Protein AF-V2X662-F1 (afdb_monomer)

Nearest PDB structures (foldseek):
  7tog-assembly1_A  TM=7.750E-01  e=2.071E-10  Prolixibacter bellariivorans
  7toj-assembly1_A  TM=7.776E-01  e=1.041E-09  Chryseobacterium sp. YR480
  6njo-assembly1_C  TM=4.797E-01  e=5.029E+00  Escherichia coli O127:H6 str. E2348/69
  2obl-assembly1_A  TM=4.634E-01  e=9.360E+00  Escherichia coli O127:H6 str. E2348/69
  7bvt-assembly1_A  TM=3.759E-01  e=4.442E+00  Arthrobacter globiformis

Organism: Moniliophthora roreri (strain MCA 2997) (NCBI:txid1381753)

pLDDT: mean 72.95, std 16.78, range [19.44, 92.62]

Secondary structure (DSSP, 8-state):
-------------S-----PPP--TT-EEEEEEEPPP----GGGSPPTTSEETTEESTT---------SS--SS-EEEEE--TT-SS--EE---EEEEEGGG-TT-S-EEEEEEEE--BTTBS-EEGGG-TT-------SSEEEEEEEES-EEEEEEESS-HHHHHHHHHTSS-HHHHTEEEEE---TT--SSS-SSS--TTTTHIIIIITSTTEEEEEEE--HHHHHHS-SSHHHHH----

Sequence (242 aa):
MKQVAIRTCFLGLSAPTFGQIPEASTGKWVPTWIAMPQEVEWWNLPAAPYIALFTLFADSTIRQTVHTSLGTSSHIRIQISNVFGPTDLPITAVTVGLPANGAAGVSALEPGNVHQVTFSGRDQVNASELVQATKIEHWYFLSAVEAWTVWEALQIKTRAGQNLVLSHMQNSSNPTLQSVAVINQAAVGNRVLADIQGPSALSRIERDVLSYPSVRYVIVFEGINDIGVAGTDPESQSFLYE

InterPro domains:
  IPR053140 GDSL lipase Rv0518-like [PTHR43784] (15-126)

Foldseek 3Di:
DDFWFFDFDDPDPDDDDPDDDPDPDQWDKAFQEFDAAADCDPVNADDPPQDDDLHGQVVHDDDFDDDGLDAEPGDKDWGFADQVPPDKDWFQADKDFQAVVNDGPDPHGDPPRIDTDDGNNHRIDIQVRRPRHTHDRHDPRTGTMIYTGNAAEEEEADQDDLVPQSVVLCPDPDVNSSRYRYYYHYDPLEAQCCDDSHYHCVVCCCPRAVVGPRHPHYHDDHHPNLVVPFDPDVVSVVPDDD

Solvent-accessible surface area (backbone atoms only — not comparable to full-atom values): 14730 Å² total; per-residue (Å²): 130,95,73,42,65,56,61,70,38,65,76,71,90,75,89,89,76,102,64,82,81,78,89,78,88,70,62,43,69,30,55,11,28,41,61,55,65,57,83,78,51,81,88,70,55,67,63,78,86,40,42,52,95,97,43,70,48,76,100,54,88,87,85,82,73,80,81,58,53,43,83,54,95,72,38,70,45,69,34,76,34,62,62,82,50,96,58,84,58,76,40,76,66,49,75,48,58,48,37,41,94,75,41,80,81,57,91,53,58,37,87,90,45,67,43,77,47,33,53,74,76,27,56,46,49,45,63,91,72,44,89,53,55,31,65,47,88,30,57,52,50,72,35,34,35,28,22,41,35,75,63,44,21,34,37,34,29,38,84,66,51,62,69,58,55,45,50,53,28,56,71,41,93,46,69,70,47,50,47,37,15,51,27,43,60,37,60,76,62,32,15,46,84,54,64,71,79,33,71,11,51,58,88,38,38,56,70,75,49,73,64,45,64,54,58,78,44,78,48,82,57,74,44,67,42,44,70,73,70,54,63,92,49,69,67,64,70,62,70,72,84,133

Radius of gyration: 20.09 Å; Cα contacts (8 Å, |Δi|>4): 400; chains: 1; bounding box: 56×54×59 Å

Structure (mmCIF, N/CA/C/O backbone):
data_AF-V2X662-F1
#
_entry.id   AF-V2X662-F1
#
loop_
_atom_site.group_PDB
_atom_site.id
_atom_site.type_symbol
_atom_site.label_atom_id
_atom_site.label_alt_id
_atom_site.label_comp_id
_atom_site.label_asym_id
_atom_site.label_entity_id
_atom_site.label_seq_id
_atom_site.pdbx_PDB_ins_code
_atom_site.Cartn_x
_atom_site.Cartn_y
_atom_site.Cartn_z
_atom_site.occupancy
_atom_site.B_iso_or_equiv
_atom_site.auth_seq_id
_atom_site.auth_comp_id
_atom_site.auth_asym_id
_atom_site.auth_atom_id
_atom_site.pdbx_PDB_model_num
ATOM 1 N N . MET A 1 1 ? -5.090 -10.051 -17.158 1.00 24.08 1 MET A N 1
ATOM 2 C CA . MET A 1 1 ? -6.299 -10.765 -16.661 1.00 24.08 1 MET A CA 1
ATOM 3 C C . MET A 1 1 ? -7.095 -9.821 -15.766 1.00 24.08 1 MET A C 1
ATOM 5 O O . MET A 1 1 ? -6.497 -8.886 -15.257 1.00 24.08 1 MET A O 1
ATOM 9 N N . LYS A 1 2 ? -8.415 -9.995 -15.603 1.00 19.44 2 LYS A N 1
ATOM 10 C CA . LYS A 1 2 ? -9.238 -9.036 -14.837 1.00 19.44 2 LYS A CA 1
ATOM 11 C C . LYS A 1 2 ? -8.969 -9.172 -13.325 1.00 19.44 2 LYS A C 1
ATOM 13 O O . LYS A 1 2 ? -9.308 -10.190 -12.732 1.00 19.44 2 LYS A O 1
ATOM 18 N N . GLN A 1 3 ? -8.309 -8.155 -12.768 1.00 27.17 3 GLN A N 1
ATOM 19 C CA . GLN A 1 3 ? -7.922 -7.981 -11.358 1.00 27.17 3 GLN A CA 1
ATOM 20 C C . GLN A 1 3 ? -8.966 -7.158 -10.587 1.00 27.17 3 GLN A C 1
ATOM 22 O O . GLN A 1 3 ? -9.996 -6.786 -11.144 1.00 27.17 3 GLN A O 1
ATOM 27 N N . VAL A 1 4 ? -8.700 -6.886 -9.302 1.00 22.98 4 VAL A N 1
ATOM 28 C CA . VAL A 1 4 ? -9.690 -6.451 -8.307 1.00 22.98 4 VAL A CA 1
ATOM 29 C C . VAL A 1 4 ? -8.976 -6.051 -6.966 1.00 22.98 4 VAL A C 1
ATOM 31 O O . VAL A 1 4 ? -7.837 -6.448 -6.789 1.00 22.98 4 VAL A O 1
ATOM 34 N N . ALA A 1 5 ? -9.570 -5.314 -5.996 1.00 29.67 5 ALA A N 1
ATOM 35 C CA . ALA A 1 5 ? -8.988 -5.067 -4.635 1.00 29.67 5 ALA A CA 1
ATOM 36 C C . ALA A 1 5 ? -9.933 -5.251 -3.392 1.00 29.67 5 ALA A C 1
ATOM 38 O O . ALA A 1 5 ? -11.019 -4.670 -3.404 1.00 29.67 5 ALA A O 1
ATOM 39 N N . ILE A 1 6 ? -9.556 -6.031 -2.342 1.00 31.17 6 ILE A N 1
ATOM 40 C CA . ILE A 1 6 ? -10.396 -6.457 -1.174 1.00 31.17 6 ILE A CA 1
ATOM 41 C C . ILE A 1 6 ? -10.919 -5.239 -0.400 1.00 31.17 6 ILE A C 1
ATOM 43 O O . ILE A 1 6 ? -10.131 -4.375 -0.012 1.00 31.17 6 ILE A O 1
ATOM 47 N N . ARG A 1 7 ? -12.227 -5.184 -0.104 1.00 35.78 7 ARG A N 1
ATOM 48 C CA . ARG A 1 7 ? -12.844 -4.089 0.672 1.00 35.78 7 ARG A CA 1
ATOM 49 C C . ARG A 1 7 ? -13.786 -4.579 1.779 1.00 35.78 7 ARG A C 1
ATOM 51 O O . ARG A 1 7 ? -14.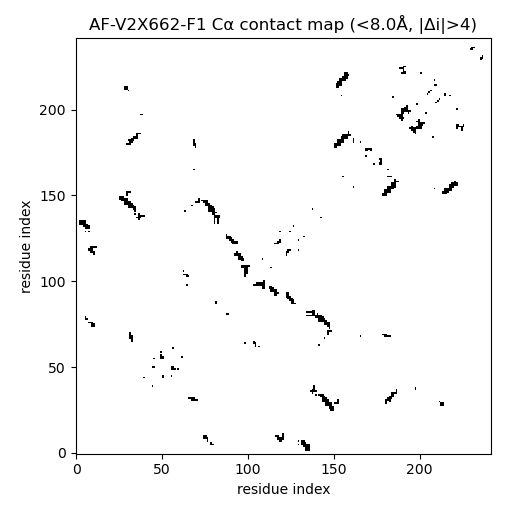981 -4.726 1.552 1.00 35.78 7 ARG A O 1
ATOM 58 N N . THR A 1 8 ? -13.273 -4.709 3.006 1.00 38.16 8 THR A N 1
ATOM 59 C CA . THR A 1 8 ? -14.079 -5.009 4.212 1.00 38.16 8 THR A CA 1
ATOM 60 C C . THR A 1 8 ? -13.321 -4.662 5.510 1.00 38.16 8 THR A C 1
ATOM 62 O O . THR A 1 8 ? -12.099 -4.715 5.512 1.00 38.16 8 THR A O 1
ATOM 65 N N . CYS A 1 9 ? -13.958 -4.394 6.662 1.00 40.31 9 CYS A N 1
ATOM 66 C CA . CYS A 1 9 ? -14.851 -3.247 6.932 1.00 40.31 9 CYS A CA 1
ATOM 67 C C . CYS A 1 9 ? -15.034 -2.993 8.452 1.00 40.31 9 CYS A C 1
ATOM 69 O O . CYS A 1 9 ? -15.241 -3.944 9.195 1.00 40.31 9 CYS A O 1
ATOM 71 N N . PHE A 1 10 ? -15.083 -1.706 8.834 1.00 34.59 10 PHE A N 1
ATOM 72 C CA . PHE A 1 10 ? -15.594 -1.094 10.083 1.00 34.59 10 PHE A CA 1
ATOM 73 C C . PHE A 1 10 ? -15.061 -1.532 11.469 1.00 34.59 10 PHE A C 1
ATOM 75 O O . PHE A 1 10 ? -15.417 -2.570 12.020 1.00 34.59 10 PHE A O 1
ATOM 82 N N . LEU A 1 11 ? -14.359 -0.597 12.124 1.00 34.59 11 LEU A N 1
ATOM 83 C CA . LEU A 1 11 ? -14.323 -0.471 13.587 1.00 34.59 11 LEU A CA 1
ATOM 84 C C . LEU A 1 11 ? -15.618 0.211 14.061 1.00 34.59 11 LEU A C 1
ATOM 86 O O . LEU A 1 11 ? -15.733 1.431 13.986 1.00 34.59 11 LEU A O 1
ATOM 90 N N . GLY A 1 12 ? -16.592 -0.570 14.530 1.00 33.75 12 GLY A N 1
ATOM 91 C CA . GLY A 1 12 ? -17.832 -0.068 15.129 1.00 33.75 12 GLY A CA 1
ATOM 92 C C . GLY A 1 12 ? -18.127 -0.775 16.451 1.00 33.75 12 GLY A C 1
ATOM 93 O O . GLY A 1 12 ? -18.034 -1.998 16.535 1.00 33.75 12 GLY A O 1
ATOM 94 N N . LEU A 1 13 ? -18.485 -0.015 17.487 1.00 36.97 13 LEU A N 1
ATOM 95 C CA . LEU A 1 13 ? -18.847 -0.557 18.799 1.00 36.97 13 LEU A CA 1
ATOM 96 C C . LEU A 1 13 ? -20.246 -1.213 18.757 1.00 36.97 13 LEU A C 1
ATOM 98 O O . LEU A 1 13 ? -21.252 -0.525 18.631 1.00 36.97 13 LEU A O 1
ATOM 102 N N . SER A 1 14 ? -20.267 -2.548 18.868 1.00 32.59 14 SER A N 1
ATOM 103 C CA . SER A 1 14 ? -21.381 -3.441 19.265 1.00 32.59 14 SER A CA 1
ATOM 104 C C . SER A 1 14 ? -22.804 -3.224 18.687 1.00 32.59 14 SER A C 1
ATOM 106 O O . SER A 1 14 ? -23.587 -2.466 19.246 1.00 32.59 14 SER A O 1
ATOM 108 N N . ALA A 1 15 ? -23.129 -4.011 17.645 1.00 28.81 15 ALA A N 1
ATOM 109 C CA . ALA A 1 15 ? -24.323 -4.868 17.403 1.00 28.81 15 ALA A CA 1
ATOM 110 C C . ALA A 1 15 ? -25.752 -4.522 17.941 1.00 28.81 15 ALA A C 1
ATOM 112 O O . ALA A 1 15 ? -25.904 -3.999 19.038 1.00 28.81 15 ALA A O 1
ATOM 113 N N . PRO A 1 16 ? -26.833 -5.079 17.337 1.00 45.34 16 PRO A N 1
ATOM 114 C CA . PRO A 1 16 ? -27.083 -5.311 15.910 1.00 45.34 16 PRO A CA 1
ATOM 115 C C . PRO A 1 16 ? -28.490 -4.842 15.460 1.00 45.34 16 PRO A C 1
ATOM 117 O O . PRO A 1 16 ? -29.507 -5.189 16.059 1.00 45.34 16 PRO A O 1
ATOM 120 N N . THR A 1 17 ? -28.580 -4.177 14.308 1.00 27.25 17 THR A N 1
ATOM 121 C CA . THR A 1 17 ? -29.852 -3.961 13.591 1.00 27.25 17 THR A CA 1
ATOM 122 C C . THR A 1 17 ? -29.581 -3.828 12.097 1.00 27.25 17 THR A C 1
ATOM 124 O O . THR A 1 17 ? -28.603 -3.198 11.697 1.00 27.25 17 THR A O 1
ATOM 127 N N . PHE A 1 18 ? -30.456 -4.387 11.254 1.00 42.81 18 PHE A N 1
ATOM 128 C CA . PHE A 1 18 ? -30.470 -4.071 9.823 1.00 42.81 18 PHE A CA 1
ATOM 129 C C . PHE A 1 18 ? -30.978 -2.634 9.642 1.00 42.81 18 PHE A C 1
ATOM 131 O O . PHE A 1 18 ? -32.171 -2.395 9.470 1.00 42.81 18 PHE A O 1
ATOM 138 N N . GLY A 1 19 ? -30.059 -1.676 9.728 1.00 28.64 19 GLY A N 1
ATOM 139 C CA . GLY A 1 19 ? -30.281 -0.267 9.432 1.00 28.64 19 GLY A CA 1
ATOM 140 C C . GLY A 1 19 ? -29.369 0.166 8.293 1.00 28.64 19 GLY A C 1
ATOM 141 O O . GLY A 1 19 ? -28.172 -0.122 8.308 1.00 28.64 19 GLY A O 1
ATOM 142 N N . GLN A 1 20 ? -29.927 0.858 7.299 1.00 33.03 20 GLN A N 1
ATOM 143 C CA . GLN A 1 20 ? -29.113 1.566 6.313 1.00 33.03 20 GLN A CA 1
ATOM 144 C C . GLN A 1 20 ? -28.214 2.570 7.044 1.00 33.03 20 GLN A C 1
ATOM 146 O O . GLN A 1 20 ? -28.674 3.251 7.960 1.00 33.03 20 GLN A O 1
ATOM 151 N N . ILE A 1 21 ? -26.945 2.658 6.637 1.00 37.78 21 ILE A N 1
ATOM 152 C CA . ILE A 1 21 ? -25.991 3.629 7.185 1.00 37.78 21 ILE A CA 1
ATOM 153 C C . ILE A 1 21 ? -26.590 5.036 7.013 1.00 37.78 21 ILE A C 1
ATOM 155 O O . ILE A 1 21 ? -26.856 5.418 5.870 1.00 37.78 21 ILE A O 1
ATOM 159 N N . PRO A 1 22 ? -26.806 5.810 8.095 1.00 33.72 22 PRO A N 1
ATOM 160 C CA . PRO A 1 22 ? -27.259 7.187 7.977 1.00 33.72 22 PRO A CA 1
ATOM 161 C C . PRO A 1 22 ? -26.212 8.022 7.246 1.00 33.72 22 PRO A C 1
ATOM 163 O O . PRO A 1 22 ? -25.018 7.968 7.544 1.00 33.72 22 PRO A O 1
ATOM 166 N N . GLU A 1 23 ? -26.674 8.793 6.273 1.00 44.81 23 GLU A N 1
ATOM 167 C CA . GLU A 1 23 ? -25.831 9.566 5.377 1.00 44.81 23 GLU A CA 1
ATOM 168 C C . GLU A 1 23 ? -25.179 10.765 6.099 1.00 44.81 23 GLU A C 1
ATOM 170 O O . GLU A 1 23 ? -25.775 11.828 6.249 1.00 44.81 23 GLU A O 1
ATOM 175 N N . ALA A 1 24 ? -23.928 10.596 6.538 1.00 41.91 24 ALA A N 1
ATOM 176 C CA . ALA A 1 24 ? -23.029 11.677 6.957 1.00 41.91 24 ALA A CA 1
ATOM 177 C C . ALA A 1 24 ? -21.875 11.792 5.936 1.00 41.91 24 ALA A C 1
ATOM 179 O O . ALA A 1 24 ? -20.766 11.292 6.137 1.00 41.91 24 ALA A O 1
ATOM 180 N N . SER A 1 25 ? -22.187 12.373 4.775 1.00 52.38 25 SER A N 1
ATOM 181 C CA . SER A 1 25 ? -21.554 12.085 3.478 1.00 52.38 25 SER A CA 1
ATOM 182 C C . SER A 1 25 ? -20.504 13.097 2.993 1.00 52.38 25 SER A C 1
ATOM 184 O O . SER A 1 25 ? -20.618 13.650 1.903 1.00 52.38 25 SER A O 1
ATOM 186 N N . THR A 1 26 ? -19.430 13.324 3.758 1.00 70.00 26 THR A N 1
ATOM 187 C CA . THR A 1 26 ? -18.303 14.172 3.290 1.00 70.00 26 THR A CA 1
ATOM 188 C C . THR A 1 26 ? -16.937 13.488 3.258 1.00 70.00 26 THR A C 1
ATOM 190 O O . THR A 1 26 ? -16.036 13.970 2.574 1.00 70.00 26 THR A O 1
ATOM 193 N N . GLY A 1 27 ? -16.761 12.363 3.956 1.00 74.56 27 GLY A N 1
ATOM 194 C CA . GLY A 1 27 ? -15.508 11.605 3.945 1.00 74.56 27 GLY A CA 1
ATOM 195 C C . GLY A 1 27 ? -15.333 10.721 2.705 1.00 74.56 27 GLY A C 1
ATOM 196 O O . GLY A 1 27 ? -16.298 10.303 2.065 1.00 74.56 27 GLY A O 1
ATOM 197 N N . LYS A 1 28 ? -14.077 10.397 2.399 1.00 84.69 28 LYS A N 1
ATOM 198 C CA . LYS A 1 28 ? -13.652 9.408 1.406 1.00 84.69 28 LYS A CA 1
ATOM 199 C C . LYS A 1 28 ? -12.501 8.569 1.966 1.00 84.69 28 LYS A C 1
ATOM 201 O O . LYS A 1 28 ? -11.853 8.944 2.941 1.00 84.69 28 LYS A O 1
ATOM 206 N N . TRP A 1 29 ? -12.249 7.411 1.358 1.00 85.62 29 TRP A N 1
ATOM 207 C CA . TRP A 1 29 ? -11.073 6.604 1.688 1.00 85.62 29 TRP A CA 1
ATOM 208 C C . TRP A 1 29 ? -9.841 7.186 0.996 1.00 85.62 29 TRP A C 1
ATOM 210 O O . TRP A 1 29 ? -9.834 7.323 -0.228 1.00 85.62 29 TRP A O 1
ATOM 220 N N . VAL A 1 30 ? -8.819 7.512 1.785 1.00 87.62 30 VAL A N 1
ATOM 221 C CA . VAL A 1 30 ? -7.542 8.059 1.313 1.00 87.62 30 VAL A CA 1
ATOM 222 C C . VAL A 1 30 ? -6.417 7.134 1.778 1.00 87.62 30 VAL A C 1
ATOM 224 O O . VAL A 1 30 ? -6.312 6.885 2.984 1.00 87.62 30 VAL A O 1
ATOM 227 N N . PRO A 1 31 ? -5.564 6.610 0.881 1.00 86.56 31 PRO A N 1
ATOM 228 C CA . PRO A 1 31 ? -4.421 5.806 1.290 1.00 86.56 31 PRO A CA 1
ATOM 229 C C . PRO A 1 31 ? -3.405 6.681 2.027 1.00 86.56 31 PRO A C 1
ATOM 231 O O . PRO A 1 31 ? -2.943 7.693 1.509 1.00 86.56 31 PRO A O 1
ATOM 234 N N . THR A 1 32 ? -3.079 6.290 3.258 1.00 87.62 32 THR A N 1
ATOM 235 C CA . THR A 1 32 ? -2.162 7.009 4.158 1.00 87.62 32 THR A CA 1
ATOM 236 C C . THR A 1 32 ? -0.803 6.307 4.274 1.00 87.62 32 THR A C 1
ATOM 238 O O . THR A 1 32 ? 0.212 6.943 4.571 1.00 87.62 32 THR A O 1
ATOM 241 N N . TRP A 1 33 ? -0.771 5.007 3.967 1.00 87.88 33 TRP A N 1
ATOM 242 C CA . TRP A 1 33 ? 0.426 4.200 3.753 1.00 87.88 33 TRP A CA 1
ATOM 243 C C . TRP A 1 33 ? 0.102 3.087 2.748 1.00 87.88 33 TRP A C 1
ATOM 245 O O . TRP A 1 33 ? -0.986 2.516 2.783 1.00 87.88 33 TRP A O 1
ATOM 255 N N . ILE A 1 34 ? 1.038 2.771 1.859 1.00 82.88 34 ILE A N 1
ATOM 256 C CA . ILE A 1 34 ? 0.985 1.615 0.956 1.00 82.88 34 ILE A CA 1
ATOM 257 C C . ILE A 1 34 ? 2.422 1.107 0.845 1.00 82.88 34 ILE A C 1
ATOM 259 O O . ILE A 1 34 ? 3.344 1.926 0.804 1.00 82.88 34 ILE A O 1
ATOM 263 N N . ALA A 1 35 ? 2.621 -0.205 0.802 1.00 78.50 35 ALA A N 1
ATOM 264 C CA . ALA A 1 35 ? 3.917 -0.774 0.450 1.00 78.50 35 ALA A CA 1
ATOM 265 C C . ALA A 1 35 ? 4.083 -0.881 -1.077 1.00 78.50 35 ALA A C 1
ATOM 267 O O . ALA A 1 35 ? 3.112 -0.833 -1.839 1.00 78.50 35 ALA A O 1
ATOM 268 N N . MET A 1 36 ? 5.330 -1.005 -1.536 1.00 73.94 36 MET A N 1
ATOM 269 C CA . MET A 1 36 ? 5.582 -1.349 -2.931 1.00 73.94 36 MET A CA 1
ATOM 270 C C . MET A 1 36 ? 5.409 -2.862 -3.141 1.00 73.94 36 MET A C 1
ATOM 272 O O . MET A 1 36 ? 5.903 -3.653 -2.331 1.00 73.94 36 MET A O 1
ATOM 276 N N . PRO A 1 37 ? 4.749 -3.299 -4.225 1.00 65.69 37 PRO A N 1
ATOM 277 C CA . PRO A 1 37 ? 4.731 -4.704 -4.591 1.00 65.69 37 PRO A CA 1
ATOM 278 C C . PRO A 1 37 ? 6.114 -5.096 -5.119 1.00 65.69 37 PRO A C 1
ATOM 280 O O . PRO A 1 37 ? 6.591 -4.551 -6.114 1.00 65.69 37 PRO A O 1
ATOM 283 N N . GLN A 1 38 ? 6.746 -6.045 -4.437 1.00 64.88 38 GLN A N 1
ATOM 284 C CA . GLN A 1 38 ? 8.057 -6.589 -4.771 1.00 64.88 38 GLN A CA 1
ATOM 285 C C . GLN A 1 38 ? 8.000 -8.117 -4.705 1.00 64.88 38 GLN A C 1
ATOM 287 O O . GLN A 1 38 ? 7.296 -8.675 -3.858 1.00 64.88 38 GLN A O 1
ATOM 292 N N . GLU A 1 39 ? 8.772 -8.785 -5.563 1.00 63.44 39 GLU A N 1
ATOM 293 C CA . GLU A 1 39 ? 9.021 -10.215 -5.423 1.00 63.44 39 GLU A CA 1
ATOM 294 C C . GLU A 1 39 ? 10.022 -10.504 -4.289 1.00 63.44 39 GLU A C 1
ATOM 296 O O . GLU A 1 39 ? 11.166 -10.045 -4.296 1.00 63.44 39 GLU A O 1
ATOM 301 N N . VAL A 1 40 ? 9.576 -11.264 -3.282 1.00 63.75 40 VAL A N 1
ATOM 302 C CA . VAL A 1 40 ? 10.427 -11.851 -2.241 1.00 63.75 40 VAL A CA 1
ATOM 303 C C . VAL A 1 40 ? 11.209 -12.992 -2.886 1.00 63.75 40 VAL A C 1
ATOM 305 O O . VAL A 1 40 ? 10.800 -14.152 -2.890 1.00 63.75 40 VAL A O 1
ATOM 308 N N . GLU A 1 41 ? 12.354 -12.633 -3.454 1.00 72.12 41 GLU A N 1
ATOM 309 C CA . GLU A 1 41 ? 13.387 -13.571 -3.892 1.00 72.12 41 GLU A CA 1
ATOM 310 C C . GLU A 1 41 ? 13.671 -14.603 -2.774 1.00 72.12 41 GLU A C 1
ATOM 312 O O . GLU A 1 41 ? 13.570 -14.281 -1.589 1.00 72.12 41 GLU A O 1
ATOM 317 N N . TRP A 1 42 ? 14.041 -15.846 -3.106 1.00 69.88 42 TRP A N 1
ATOM 318 C CA . TRP A 1 42 ? 14.080 -16.946 -2.122 1.00 69.88 42 TRP A CA 1
ATOM 319 C C . TRP A 1 42 ? 15.019 -16.711 -0.924 1.00 69.88 42 TRP A C 1
ATOM 321 O O . TRP A 1 42 ? 14.785 -17.254 0.153 1.00 69.88 42 TRP A O 1
ATOM 331 N N . TRP A 1 43 ? 16.056 -15.884 -1.082 1.00 73.69 43 TRP A N 1
ATOM 332 C CA . TRP A 1 43 ? 16.971 -15.476 -0.006 1.00 73.69 43 TRP A CA 1
ATOM 333 C C . TRP A 1 43 ? 16.371 -14.447 0.971 1.00 73.69 43 TRP A C 1
ATOM 335 O O . TRP A 1 43 ? 16.932 -14.235 2.042 1.00 73.69 43 TRP A O 1
ATOM 345 N N . ASN A 1 44 ? 15.226 -13.842 0.637 1.00 74.06 44 ASN A N 1
ATOM 346 C CA . ASN A 1 44 ? 14.460 -12.932 1.498 1.00 74.06 44 ASN A CA 1
ATOM 347 C C . ASN A 1 44 ? 13.359 -13.656 2.308 1.00 74.06 44 ASN A C 1
ATOM 349 O O . ASN A 1 44 ? 1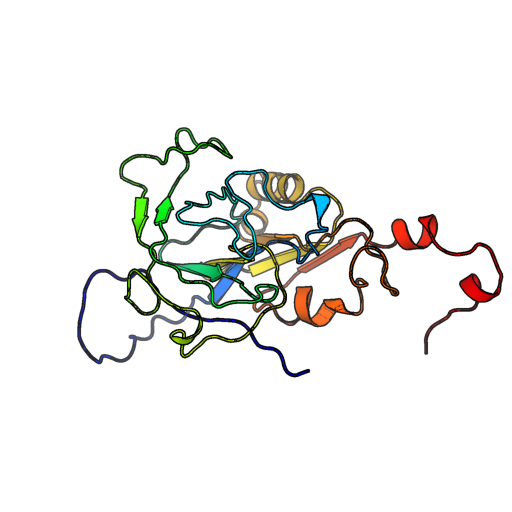2.604 -13.011 3.038 1.00 74.06 44 ASN A O 1
ATOM 353 N N . LEU A 1 45 ? 13.237 -14.984 2.178 1.00 77.00 45 LEU A N 1
ATOM 354 C CA . LEU A 1 45 ? 12.337 -15.796 3.002 1.00 77.00 45 LEU A CA 1
ATOM 355 C C . LEU A 1 45 ? 12.771 -15.773 4.482 1.00 77.00 45 LEU A C 1
ATOM 357 O O . LEU A 1 45 ? 13.958 -15.620 4.781 1.00 77.00 45 LEU A O 1
ATOM 361 N N . PRO A 1 46 ? 11.834 -15.925 5.437 1.00 77.50 46 PRO A N 1
ATOM 362 C CA . PRO A 1 46 ? 12.169 -15.865 6.853 1.00 77.50 46 PRO A CA 1
ATOM 363 C C . PRO A 1 46 ? 13.042 -17.061 7.262 1.00 77.50 46 PRO A C 1
ATOM 365 O O . PRO A 1 46 ? 12.891 -18.165 6.745 1.00 77.50 46 PRO A O 1
ATOM 368 N N . ALA A 1 47 ? 13.940 -16.858 8.226 1.00 81.75 47 ALA A N 1
ATOM 369 C CA . ALA A 1 47 ? 14.781 -17.929 8.756 1.00 81.75 47 ALA A CA 1
ATOM 370 C C . ALA A 1 47 ? 13.973 -18.961 9.571 1.00 81.75 47 ALA A C 1
ATOM 372 O O . ALA A 1 47 ? 12.876 -18.680 10.060 1.00 81.75 47 ALA A O 1
ATOM 373 N N . ALA A 1 48 ? 14.541 -20.153 9.775 1.00 80.06 48 ALA A N 1
ATOM 374 C CA . ALA A 1 48 ? 13.981 -21.142 10.696 1.00 80.06 48 ALA A CA 1
ATOM 375 C C . ALA A 1 48 ? 13.832 -20.546 12.119 1.00 80.06 48 ALA A C 1
ATOM 377 O O . ALA A 1 48 ? 14.705 -19.784 12.545 1.00 80.06 48 ALA A O 1
ATOM 378 N N . PRO A 1 49 ? 12.761 -20.871 12.872 1.00 85.00 49 PRO A N 1
ATOM 379 C CA . PRO A 1 49 ? 11.728 -21.874 12.583 1.00 85.00 49 PRO A CA 1
ATOM 380 C C . PRO A 1 49 ? 10.542 -21.362 11.742 1.00 85.00 49 PRO A C 1
ATOM 382 O O . PRO A 1 49 ? 9.602 -22.112 11.506 1.00 85.00 49 PRO A O 1
ATOM 385 N N . TYR A 1 50 ? 10.557 -20.105 11.286 1.00 81.50 50 TYR A N 1
ATOM 386 C CA . TYR A 1 50 ? 9.428 -19.481 10.579 1.00 81.50 50 TYR A CA 1
ATOM 387 C C . TYR A 1 50 ? 9.258 -19.950 9.123 1.00 81.50 50 TYR A C 1
ATOM 389 O O . TYR A 1 50 ? 8.249 -19.631 8.493 1.00 81.50 50 TYR A O 1
ATOM 397 N N . ILE A 1 51 ? 10.223 -20.710 8.601 1.00 77.44 51 ILE A N 1
ATOM 398 C CA . ILE A 1 51 ? 10.116 -21.479 7.360 1.00 77.44 51 ILE A CA 1
ATOM 399 C C . ILE A 1 51 ? 10.193 -22.976 7.665 1.00 77.44 51 ILE A C 1
ATOM 401 O O . ILE A 1 51 ? 11.102 -23.445 8.352 1.00 77.44 51 ILE A O 1
ATOM 405 N N . ALA A 1 52 ? 9.239 -23.722 7.120 1.00 72.94 52 ALA A N 1
ATOM 406 C CA . ALA A 1 52 ? 9.172 -25.174 7.155 1.00 72.94 52 ALA A CA 1
ATOM 407 C C . ALA A 1 52 ? 8.762 -25.712 5.775 1.00 72.94 52 ALA A C 1
ATOM 409 O O . ALA A 1 52 ? 8.357 -24.963 4.882 1.00 72.94 52 ALA A O 1
ATOM 410 N N . LEU A 1 53 ? 8.867 -27.027 5.583 1.00 71.62 53 LEU A N 1
ATOM 411 C CA . LEU A 1 53 ? 8.472 -27.667 4.330 1.00 71.62 53 LEU A CA 1
ATOM 412 C C . LEU A 1 53 ? 6.967 -27.439 4.076 1.00 71.62 53 LEU A C 1
ATOM 414 O O . LEU A 1 53 ? 6.136 -27.923 4.836 1.00 71.62 53 LEU A O 1
ATOM 418 N N . PHE A 1 54 ? 6.648 -26.694 3.012 1.00 68.25 54 PHE A N 1
ATOM 419 C CA . PHE A 1 54 ? 5.297 -26.244 2.627 1.00 68.25 54 PHE A CA 1
ATOM 420 C C . PHE A 1 54 ? 4.574 -25.283 3.593 1.00 68.25 54 PHE A C 1
ATOM 422 O O . PHE A 1 54 ? 3.402 -24.994 3.362 1.00 68.25 54 PHE A O 1
ATOM 429 N N . THR A 1 55 ? 5.248 -24.721 4.606 1.00 71.06 55 THR A N 1
ATOM 430 C CA . THR A 1 55 ? 4.606 -23.801 5.566 1.00 71.06 55 THR A CA 1
ATOM 431 C C . THR A 1 55 ? 5.498 -22.607 5.901 1.00 71.06 55 THR A C 1
ATOM 433 O O . THR A 1 55 ? 6.675 -22.762 6.223 1.00 71.06 55 THR A O 1
ATOM 436 N N . LEU A 1 56 ? 4.916 -21.407 5.876 1.00 74.81 56 LEU A N 1
ATOM 437 C CA . LEU A 1 56 ? 5.536 -20.161 6.330 1.00 74.81 56 LEU A CA 1
ATOM 438 C C . LEU A 1 56 ? 4.739 -19.612 7.519 1.00 74.81 56 LEU A C 1
ATOM 440 O O . LEU A 1 56 ? 3.512 -19.628 7.485 1.00 74.81 56 LEU A O 1
ATOM 444 N N . PHE A 1 57 ? 5.431 -19.114 8.546 1.00 76.50 57 PHE A N 1
ATOM 445 C CA . PHE A 1 57 ? 4.836 -18.446 9.713 1.00 76.50 57 PHE A CA 1
ATOM 446 C C . PHE A 1 57 ? 3.778 -19.271 10.483 1.00 76.50 57 PHE A C 1
ATOM 448 O O . PHE A 1 57 ? 2.813 -18.713 11.005 1.00 76.50 57 PHE A O 1
ATOM 455 N N . ALA A 1 58 ? 3.976 -20.591 10.606 1.00 77.50 58 ALA A N 1
ATOM 456 C CA . ALA A 1 58 ? 3.141 -21.448 11.456 1.00 77.50 58 ALA A CA 1
ATOM 457 C C . ALA A 1 58 ? 3.038 -20.882 12.887 1.00 77.50 58 ALA A C 1
ATOM 459 O O . ALA A 1 58 ? 4.060 -20.517 13.473 1.00 77.50 58 ALA A O 1
ATOM 460 N N . ASP A 1 59 ? 1.813 -20.761 13.409 1.00 80.06 59 ASP A N 1
ATOM 461 C CA . ASP A 1 59 ? 1.472 -20.221 14.739 1.00 80.06 59 ASP A CA 1
ATOM 462 C C . ASP A 1 59 ? 2.227 -18.932 15.135 1.00 80.06 59 ASP A C 1
ATOM 464 O O . ASP A 1 59 ? 2.518 -18.674 16.305 1.00 80.06 59 ASP A O 1
ATOM 468 N N . SER A 1 60 ? 2.561 -18.096 14.146 1.00 79.38 60 SER A N 1
ATOM 469 C CA . SER A 1 60 ? 3.430 -16.931 14.321 1.00 79.38 60 SER A CA 1
ATOM 470 C C . SER A 1 60 ? 2.652 -15.617 14.276 1.00 79.38 60 SER A C 1
ATOM 472 O O . SER A 1 60 ? 1.867 -15.364 13.367 1.00 79.38 60 SER A O 1
ATOM 474 N N . THR A 1 61 ? 2.935 -14.711 15.217 1.00 82.12 61 THR A N 1
ATOM 475 C CA . THR A 1 61 ? 2.460 -13.319 15.135 1.00 82.12 61 THR A CA 1
ATOM 476 C C . THR A 1 61 ? 3.435 -12.478 14.317 1.00 82.12 61 THR A C 1
ATOM 478 O O . THR A 1 61 ? 4.535 -12.175 14.782 1.00 82.12 61 THR A O 1
ATOM 481 N N . ILE A 1 62 ? 3.018 -12.036 13.132 1.00 82.75 62 ILE A N 1
ATOM 482 C CA . ILE A 1 62 ? 3.764 -11.043 12.351 1.00 82.75 62 ILE A CA 1
ATOM 483 C C . ILE A 1 62 ? 3.487 -9.651 12.933 1.00 82.75 62 ILE A C 1
ATOM 485 O O . ILE A 1 62 ? 2.335 -9.259 13.108 1.00 82.75 62 ILE A O 1
ATOM 489 N N . ARG A 1 63 ? 4.546 -8.890 13.234 1.00 85.12 63 ARG A N 1
ATOM 490 C CA . ARG A 1 63 ? 4.453 -7.496 13.699 1.00 85.12 63 ARG A CA 1
ATOM 491 C C . ARG A 1 63 ? 5.046 -6.567 12.650 1.00 85.12 63 ARG A C 1
ATOM 493 O O . ARG A 1 63 ? 6.192 -6.742 12.248 1.00 85.12 63 ARG A O 1
ATOM 500 N N . GLN A 1 64 ? 4.274 -5.571 12.228 1.00 85.62 64 GLN A N 1
ATOM 501 C CA . GLN A 1 64 ? 4.709 -4.538 11.289 1.00 85.62 64 GLN A CA 1
ATOM 502 C C . GLN A 1 64 ? 4.422 -3.167 11.906 1.00 85.62 64 GLN A C 1
ATOM 504 O O . GLN A 1 64 ? 3.274 -2.869 12.227 1.00 85.62 64 GLN A O 1
ATOM 509 N N . THR A 1 65 ? 5.445 -2.324 12.065 1.00 87.44 65 THR A N 1
ATOM 510 C CA . THR A 1 65 ? 5.236 -0.899 12.357 1.00 87.44 65 THR A CA 1
ATOM 511 C C . THR A 1 65 ? 5.211 -0.135 11.040 1.00 87.44 65 THR A C 1
ATOM 513 O O . THR A 1 65 ? 6.176 -0.192 10.280 1.00 87.44 65 THR A O 1
ATOM 516 N N . VAL A 1 66 ? 4.128 0.594 10.777 1.00 87.06 66 VAL A N 1
ATOM 517 C CA . VAL A 1 66 ? 3.993 1.473 9.608 1.00 87.06 66 VAL A CA 1
ATOM 518 C C . VAL A 1 66 ? 3.835 2.921 10.057 1.00 87.06 66 VAL A 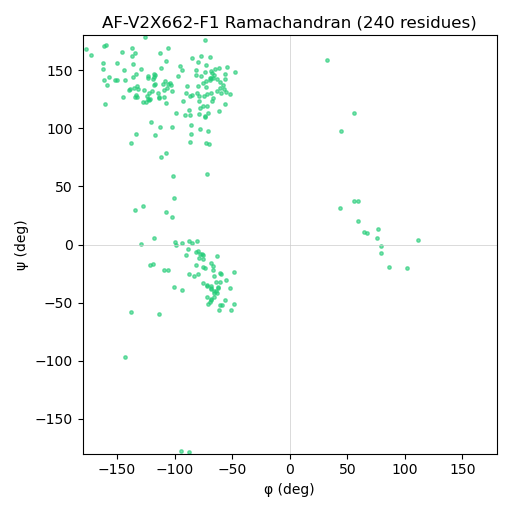C 1
ATOM 520 O O . VAL A 1 66 ? 3.224 3.189 11.088 1.00 87.06 66 VAL A O 1
ATOM 523 N N . HIS A 1 67 ? 4.377 3.857 9.279 1.00 84.75 67 HIS A N 1
ATOM 524 C CA . HIS A 1 67 ? 4.158 5.287 9.485 1.00 84.75 67 HIS A CA 1
ATOM 525 C C . HIS A 1 67 ? 3.060 5.753 8.522 1.00 84.75 67 HIS A C 1
ATOM 527 O O . HIS A 1 67 ? 3.253 5.753 7.307 1.00 84.75 67 HIS A O 1
ATOM 533 N N . THR A 1 68 ? 1.907 6.142 9.061 1.00 86.44 68 THR A N 1
ATOM 534 C CA . THR A 1 68 ? 0.781 6.701 8.300 1.00 86.44 6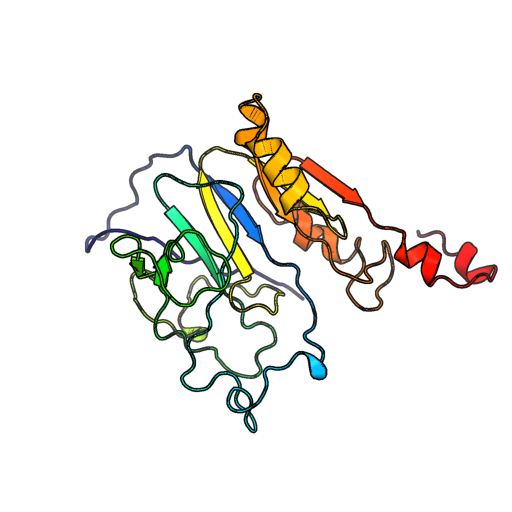8 THR A CA 1
ATOM 535 C C . THR A 1 68 ? 0.945 8.208 8.142 1.00 86.44 68 THR A C 1
ATOM 537 O O . THR A 1 68 ? 1.129 8.912 9.132 1.00 86.44 68 THR A O 1
ATOM 540 N N . SER A 1 69 ? 0.866 8.713 6.914 1.00 84.38 69 SER A N 1
ATOM 541 C CA . SER A 1 69 ? 1.077 10.135 6.601 1.00 84.38 69 SER A CA 1
ATOM 542 C C . SER A 1 69 ? -0.011 11.078 7.133 1.00 84.38 69 SER A C 1
ATOM 544 O O . SER A 1 69 ? 0.296 12.182 7.583 1.00 84.38 69 SER A O 1
ATOM 546 N N . LEU A 1 70 ? -1.262 10.616 7.124 1.00 82.25 70 LEU A N 1
ATOM 547 C CA . LEU A 1 70 ? -2.435 11.247 7.731 1.00 82.25 70 LEU A CA 1
ATOM 548 C C . LEU A 1 70 ? -3.119 10.319 8.740 1.00 82.25 70 LEU A C 1
ATOM 550 O O . LEU A 1 70 ? -3.223 9.109 8.517 1.00 82.25 70 LEU A O 1
ATOM 554 N N . GLY A 1 71 ? -3.657 10.919 9.802 1.00 74.50 71 GLY A N 1
ATOM 555 C CA . GLY A 1 71 ? -4.591 10.274 10.723 1.00 74.50 71 GLY A CA 1
ATOM 556 C C . GLY A 1 71 ? -6.060 10.388 10.289 1.00 74.50 71 GLY A C 1
ATOM 557 O O . GLY A 1 71 ? -6.402 10.983 9.266 1.00 74.50 71 GLY A O 1
ATOM 558 N N . THR A 1 72 ? -6.946 9.836 11.115 1.00 80.00 72 THR A N 1
ATOM 559 C CA . THR A 1 72 ? -8.412 9.918 10.996 1.00 80.00 72 THR A CA 1
ATOM 560 C C . THR A 1 72 ? -9.024 10.010 12.389 1.00 80.00 72 THR A C 1
ATOM 562 O O . THR A 1 72 ? -8.473 9.474 13.346 1.00 80.00 72 THR A O 1
ATOM 565 N N . SER A 1 73 ? -10.170 10.677 12.501 1.00 71.19 73 SER A N 1
ATOM 566 C CA . SER A 1 73 ? -10.956 10.761 13.734 1.00 71.19 73 SER A CA 1
ATOM 567 C C . SER A 1 73 ? -11.965 9.621 13.907 1.00 71.19 73 SER A C 1
ATOM 569 O O . SER A 1 73 ? -12.655 9.594 14.921 1.00 71.19 73 SER A O 1
ATOM 571 N N . SER A 1 74 ? -12.113 8.720 12.923 1.00 80.06 74 SER A N 1
ATOM 572 C CA . SER A 1 74 ? -13.204 7.731 12.931 1.00 80.06 74 SER A CA 1
ATOM 573 C C . SER A 1 74 ? -12.798 6.320 12.508 1.00 80.06 74 SER A C 1
ATOM 575 O O . SER A 1 74 ? -12.985 5.388 13.282 1.00 80.06 74 SER A O 1
ATOM 577 N N . HIS A 1 75 ? -12.246 6.132 11.304 1.00 83.62 75 HIS A N 1
ATOM 578 C CA . HIS A 1 75 ? -12.045 4.792 10.749 1.00 83.62 75 HIS A CA 1
ATOM 579 C C . HIS A 1 75 ? -10.764 4.688 9.930 1.00 83.62 75 HIS A C 1
ATOM 581 O O . HIS A 1 75 ? -10.575 5.420 8.954 1.00 83.62 75 HIS A O 1
ATOM 587 N N . ILE A 1 76 ? -9.939 3.699 10.271 1.00 85.62 76 ILE A N 1
ATOM 588 C CA . ILE A 1 76 ? -8.931 3.156 9.362 1.00 85.62 76 ILE A CA 1
ATOM 589 C C . ILE A 1 76 ? -9.481 1.919 8.643 1.00 85.62 76 ILE A C 1
ATOM 591 O O . ILE A 1 76 ? -10.339 1.206 9.167 1.00 85.62 76 ILE A O 1
ATOM 595 N N . ARG A 1 77 ? -8.949 1.642 7.455 1.00 84.69 77 ARG A N 1
ATOM 596 C CA . ARG A 1 77 ? -9.070 0.358 6.761 1.00 84.69 77 ARG A CA 1
ATOM 597 C C . ARG A 1 77 ? -7.667 -0.169 6.505 1.00 84.69 77 ARG A C 1
ATOM 599 O O . ARG A 1 77 ? -6.829 0.556 5.975 1.00 84.69 77 ARG A O 1
ATOM 606 N N . ILE A 1 78 ? -7.427 -1.426 6.857 1.00 83.69 78 ILE A N 1
ATOM 607 C CA . ILE A 1 78 ? -6.230 -2.152 6.431 1.00 83.69 78 ILE A CA 1
ATOM 608 C C . ILE A 1 78 ? -6.572 -2.999 5.207 1.00 83.69 78 ILE A C 1
ATOM 610 O O . ILE A 1 78 ? -7.682 -3.521 5.100 1.00 83.69 78 ILE A O 1
ATOM 614 N N . GLN A 1 79 ? -5.627 -3.133 4.286 1.00 80.25 79 GLN A N 1
ATOM 615 C CA . GLN A 1 79 ? -5.702 -4.095 3.194 1.00 80.25 79 GLN A CA 1
ATOM 616 C C . GLN A 1 79 ? -4.684 -5.200 3.454 1.00 80.25 79 GLN A C 1
ATOM 618 O O . GLN A 1 79 ? -3.534 -4.913 3.797 1.00 80.25 79 GLN A O 1
ATOM 623 N N . ILE A 1 80 ? -5.119 -6.452 3.307 1.00 77.44 80 ILE A N 1
ATOM 624 C CA . ILE A 1 80 ? -4.270 -7.629 3.479 1.00 77.44 80 ILE A CA 1
ATOM 625 C C . ILE A 1 80 ? -4.197 -8.395 2.158 1.00 77.44 80 ILE A C 1
ATOM 627 O O . ILE A 1 80 ? -5.210 -8.542 1.471 1.00 77.44 80 ILE A O 1
ATOM 631 N N . SER A 1 81 ? -3.002 -8.862 1.795 1.00 74.38 81 SER A N 1
ATOM 632 C CA . SER A 1 81 ? -2.751 -9.611 0.563 1.00 74.38 81 SER A CA 1
ATOM 633 C C . SER A 1 81 ? -2.240 -11.024 0.833 1.00 74.38 81 SER A C 1
ATOM 635 O O . SER A 1 81 ? -1.447 -11.255 1.740 1.00 74.38 81 SER A O 1
ATOM 637 N N . ASN A 1 82 ? -2.668 -11.954 -0.023 1.00 71.06 82 ASN A N 1
ATOM 638 C CA . ASN A 1 82 ? -2.165 -13.326 -0.115 1.00 71.06 82 ASN A CA 1
ATOM 639 C C . ASN A 1 82 ? -1.920 -13.725 -1.588 1.00 71.06 82 ASN A C 1
ATOM 641 O O . ASN A 1 82 ? -2.111 -14.872 -1.978 1.00 71.06 82 ASN A O 1
ATOM 645 N N . VAL A 1 83 ? -1.590 -12.766 -2.464 1.00 69.88 83 VAL A N 1
ATOM 646 C CA . VAL A 1 83 ? -1.634 -12.989 -3.926 1.00 69.88 83 VAL A CA 1
ATOM 647 C C . VAL A 1 83 ? -0.642 -14.043 -4.433 1.00 69.88 83 VAL A C 1
ATOM 649 O O . VAL A 1 83 ? -0.944 -14.734 -5.405 1.00 69.88 83 VAL A O 1
ATOM 652 N N . PHE A 1 84 ? 0.514 -14.143 -3.769 1.00 64.25 84 PHE A N 1
ATOM 653 C CA . PHE A 1 84 ? 1.602 -15.080 -4.063 1.00 64.25 84 PHE A CA 1
ATOM 654 C C . PHE A 1 84 ? 1.581 -16.309 -3.134 1.00 64.25 84 PHE A C 1
ATOM 656 O O . PHE A 1 84 ? 2.457 -17.166 -3.225 1.00 64.25 84 PHE A O 1
ATOM 663 N N . GLY A 1 85 ? 0.598 -16.403 -2.230 1.00 66.25 85 GLY A N 1
ATOM 664 C CA . GLY A 1 85 ? 0.428 -17.558 -1.356 1.00 66.25 85 GLY A CA 1
ATOM 665 C C . GLY A 1 85 ? -0.073 -18.774 -2.147 1.00 66.25 85 GLY A C 1
ATOM 666 O O . GLY A 1 85 ? -1.064 -18.652 -2.868 1.00 66.25 85 GLY A O 1
ATOM 667 N N . PRO A 1 86 ? 0.559 -19.957 -2.020 1.00 64.50 86 PRO A N 1
ATOM 668 C CA . PRO A 1 86 ? 0.084 -21.183 -2.667 1.00 64.50 86 PRO A CA 1
ATOM 669 C C . PRO A 1 86 ? -1.128 -21.815 -1.955 1.00 64.50 86 PRO A C 1
ATOM 671 O O . PRO A 1 86 ? -1.709 -22.771 -2.464 1.00 64.50 86 PRO A O 1
ATOM 674 N N . THR A 1 87 ? -1.502 -21.304 -0.779 1.00 68.19 87 THR A N 1
ATOM 675 C CA . THR A 1 87 ? -2.594 -21.786 0.080 1.00 68.19 87 THR A CA 1
ATOM 676 C C . THR A 1 87 ? -3.438 -20.615 0.583 1.00 68.19 87 THR A C 1
ATOM 678 O O . THR A 1 87 ? -2.994 -19.466 0.542 1.00 68.19 87 THR A O 1
ATOM 681 N N . ASP A 1 88 ? -4.633 -20.897 1.113 1.00 72.31 88 ASP A N 1
ATOM 682 C CA . ASP A 1 88 ? -5.414 -19.905 1.863 1.00 72.31 88 ASP A CA 1
ATOM 683 C C . ASP A 1 88 ? -4.603 -19.340 3.046 1.00 72.31 88 ASP A C 1
ATOM 685 O O . ASP A 1 88 ? -3.801 -20.043 3.666 1.00 72.31 88 ASP A O 1
ATOM 689 N N . LEU A 1 89 ? -4.834 -18.060 3.353 1.00 73.38 89 LEU A N 1
ATOM 690 C CA . LEU A 1 89 ? -4.275 -17.358 4.508 1.00 73.38 89 LEU A CA 1
ATOM 691 C C . LEU A 1 89 ? -5.359 -17.246 5.595 1.00 73.38 89 LEU A C 1
ATOM 693 O O . LEU A 1 89 ? -6.238 -16.385 5.470 1.00 73.38 89 LEU A O 1
ATOM 697 N N . PRO A 1 90 ? -5.339 -18.099 6.634 1.00 74.31 90 PRO A N 1
ATOM 698 C CA . PRO A 1 90 ? -6.218 -17.952 7.787 1.00 74.31 90 PRO A CA 1
ATOM 699 C C . PRO A 1 90 ? -5.737 -16.791 8.665 1.00 74.31 90 PRO A C 1
ATOM 701 O O . PRO A 1 90 ? -4.576 -16.743 9.072 1.00 74.31 90 PRO A O 1
ATOM 704 N N . ILE A 1 91 ? -6.632 -15.857 8.982 1.00 77.50 91 ILE A N 1
ATOM 705 C CA . ILE A 1 91 ? -6.351 -14.719 9.863 1.00 77.50 91 ILE A CA 1
ATOM 706 C C . ILE A 1 91 ? -7.177 -14.904 11.135 1.00 77.50 91 ILE A C 1
ATOM 708 O O . ILE A 1 91 ? -8.377 -14.641 11.150 1.00 77.50 91 ILE A O 1
ATOM 712 N N . THR A 1 92 ? -6.537 -15.382 12.201 1.00 81.81 92 THR A N 1
ATOM 713 C CA . THR A 1 92 ? -7.198 -15.733 13.473 1.00 81.81 92 THR A CA 1
ATOM 714 C C . THR A 1 92 ? -7.426 -14.537 14.398 1.00 81.81 92 THR A C 1
ATOM 716 O O . THR A 1 92 ? -8.351 -14.557 15.202 1.00 81.81 92 THR A O 1
ATOM 719 N N . ALA A 1 93 ? -6.597 -13.497 14.291 1.00 83.69 93 ALA A N 1
ATOM 720 C CA . ALA A 1 93 ? -6.772 -12.216 14.968 1.00 83.69 93 ALA A CA 1
ATOM 721 C C . ALA A 1 93 ? -5.917 -11.139 14.289 1.00 83.69 93 ALA A C 1
ATOM 723 O O . ALA A 1 93 ? -4.828 -11.425 13.790 1.00 83.69 93 ALA A O 1
ATOM 724 N N . VAL A 1 94 ? -6.362 -9.882 14.343 1.00 86.31 94 VAL A N 1
ATOM 725 C CA . VAL A 1 94 ? -5.522 -8.713 14.047 1.00 86.31 94 VAL A CA 1
ATOM 726 C C . VAL A 1 94 ? -5.762 -7.650 15.112 1.00 86.31 94 VAL A C 1
ATOM 728 O O . VAL A 1 94 ? -6.901 -7.343 15.454 1.00 86.31 94 VAL A O 1
ATOM 731 N N . THR A 1 95 ? -4.678 -7.062 15.614 1.00 88.62 95 THR A N 1
ATOM 732 C CA . THR A 1 95 ? -4.720 -5.903 16.511 1.00 88.62 95 THR A CA 1
ATOM 733 C C . THR A 1 95 ? -3.914 -4.759 15.916 1.00 88.62 95 THR A C 1
ATOM 735 O O . THR A 1 95 ? -2.872 -4.974 15.297 1.00 88.62 95 THR A O 1
ATOM 738 N N . VAL A 1 96 ? -4.398 -3.537 16.109 1.00 89.50 96 VAL A N 1
ATOM 739 C CA . VAL A 1 96 ? -3.678 -2.298 15.795 1.00 89.50 96 VAL A CA 1
ATOM 740 C C . VAL A 1 96 ? -3.466 -1.508 17.076 1.00 89.50 96 VAL A C 1
ATOM 742 O O . VAL A 1 96 ? -4.302 -1.538 17.978 1.00 89.50 96 VAL A O 1
ATOM 745 N N . GLY A 1 97 ? -2.352 -0.792 17.158 1.00 89.12 97 GLY A N 1
ATOM 746 C CA . GLY A 1 97 ? -2.064 0.062 18.297 1.00 89.12 97 GLY A CA 1
ATOM 747 C C . GLY A 1 97 ? -0.774 0.844 18.135 1.00 89.12 97 GLY A C 1
ATOM 748 O O . GLY A 1 97 ? 0.013 0.580 17.223 1.00 89.12 97 GLY A O 1
ATOM 749 N N . LEU A 1 98 ? -0.566 1.814 19.022 1.00 90.31 98 LEU A N 1
ATOM 750 C CA . LEU A 1 98 ? 0.672 2.588 19.049 1.00 90.31 98 LEU A CA 1
ATOM 751 C C . LEU A 1 98 ? 1.817 1.720 19.601 1.00 90.31 98 LEU A C 1
ATOM 753 O O . LEU A 1 98 ? 1.611 1.011 20.591 1.00 90.31 98 LEU A O 1
ATOM 757 N N . PRO A 1 99 ? 3.014 1.733 18.986 1.00 91.31 99 PRO A N 1
ATOM 758 C CA . PRO A 1 99 ? 4.162 1.009 19.517 1.00 91.31 99 PRO A CA 1
ATOM 759 C C . PRO A 1 99 ? 4.638 1.658 20.818 1.00 91.31 99 PRO A C 1
ATOM 761 O O . PRO A 1 99 ? 4.646 2.883 20.937 1.00 91.31 99 PRO A O 1
ATOM 764 N N . ALA A 1 100 ? 5.075 0.849 21.783 1.00 90.44 100 ALA A N 1
ATOM 765 C CA . ALA A 1 100 ? 5.542 1.355 23.070 1.00 90.44 100 ALA A CA 1
ATOM 766 C C . ALA A 1 100 ? 6.670 2.392 22.896 1.00 90.44 100 ALA A C 1
ATOM 768 O O . ALA A 1 100 ? 7.646 2.157 22.178 1.00 90.44 100 ALA A O 1
ATOM 769 N N . ASN A 1 101 ? 6.536 3.536 23.574 1.00 90.31 101 ASN A N 1
ATOM 770 C CA . ASN A 1 101 ? 7.443 4.688 23.479 1.00 90.31 101 ASN A CA 1
ATOM 771 C C . ASN A 1 101 ? 7.565 5.291 22.060 1.00 90.31 101 ASN A C 1
ATOM 773 O O . ASN A 1 101 ? 8.570 5.932 21.755 1.00 90.31 101 ASN A O 1
ATOM 777 N N . GLY A 1 102 ? 6.598 5.049 21.166 1.00 86.38 102 GLY A N 1
ATOM 778 C CA . GLY A 1 102 ? 6.640 5.505 19.770 1.00 86.38 102 GLY A CA 1
ATOM 779 C C . GLY A 1 102 ? 7.728 4.848 18.904 1.00 86.38 102 GLY A C 1
ATOM 780 O O . GLY A 1 102 ? 7.984 5.306 17.791 1.00 86.38 102 GLY A O 1
ATOM 781 N N . ALA A 1 103 ? 8.396 3.797 19.390 1.00 86.38 103 ALA A N 1
ATOM 782 C CA . ALA A 1 103 ? 9.576 3.225 18.746 1.00 86.38 103 ALA A CA 1
ATOM 783 C C . ALA A 1 103 ? 9.218 2.202 17.651 1.00 86.38 103 ALA A C 1
ATOM 785 O O . ALA A 1 103 ? 8.484 1.246 17.885 1.00 86.38 103 ALA A O 1
ATOM 786 N N . ALA A 1 104 ? 9.769 2.352 16.445 1.00 85.81 104 ALA A N 1
ATOM 787 C CA . ALA A 1 104 ? 9.527 1.394 15.365 1.00 85.81 104 ALA A CA 1
ATOM 788 C C . ALA A 1 104 ? 10.195 0.031 15.627 1.00 85.81 104 ALA A C 1
ATOM 790 O O . ALA A 1 104 ? 11.321 -0.036 16.116 1.00 85.81 104 ALA A O 1
ATOM 791 N N . GLY A 1 105 ? 9.509 -1.061 15.271 1.00 82.06 105 GLY A N 1
ATOM 792 C CA . GLY A 1 105 ? 10.038 -2.427 15.368 1.00 82.06 105 GLY A CA 1
ATOM 793 C C . GLY A 1 105 ? 9.998 -3.060 16.765 1.00 82.06 105 GLY A C 1
ATOM 794 O O . GLY A 1 105 ? 10.378 -4.222 16.905 1.00 82.06 105 GLY A O 1
ATOM 795 N N . VAL A 1 106 ? 9.520 -2.354 17.796 1.00 86.88 106 VAL A N 1
ATOM 796 C CA . VAL A 1 106 ? 9.321 -2.950 19.128 1.00 86.88 106 VAL A CA 1
ATOM 797 C C . VAL A 1 106 ? 8.103 -3.879 19.141 1.00 86.88 106 VAL A C 1
ATOM 799 O O . VAL A 1 106 ? 7.117 -3.664 18.437 1.00 86.88 106 VAL A O 1
ATOM 802 N N . SER A 1 107 ? 8.155 -4.928 19.963 1.00 85.31 107 SER A N 1
ATOM 803 C CA . SER A 1 107 ? 7.060 -5.899 20.084 1.00 85.31 107 SER A CA 1
ATOM 804 C C . SER A 1 107 ? 5.909 -5.423 20.978 1.00 85.31 107 SER A C 1
ATOM 806 O O . SER A 1 107 ? 4.782 -5.887 20.808 1.00 85.31 107 SER A O 1
ATOM 808 N N . ALA A 1 108 ? 6.182 -4.517 21.920 1.00 88.94 108 ALA A N 1
ATOM 809 C CA . ALA A 1 108 ? 5.206 -3.988 22.865 1.00 88.94 108 ALA A CA 1
ATOM 810 C C . ALA A 1 108 ? 4.356 -2.861 22.253 1.00 88.94 108 ALA A C 1
ATOM 812 O O . ALA A 1 108 ? 4.846 -2.049 21.471 1.00 88.94 108 ALA A O 1
ATOM 813 N N . LEU A 1 109 ? 3.089 -2.791 22.660 1.00 89.75 109 LEU A N 1
ATOM 814 C CA . LEU A 1 109 ? 2.172 -1.698 22.332 1.00 89.75 109 LEU A CA 1
ATOM 815 C C . LEU A 1 109 ? 1.928 -0.834 23.573 1.00 89.75 109 LEU A C 1
ATOM 817 O O . LEU A 1 109 ? 2.105 -1.299 24.702 1.00 89.75 109 LEU A O 1
ATOM 821 N N . GLU A 1 110 ? 1.503 0.408 23.373 1.00 92.19 110 GLU A N 1
ATOM 822 C CA . GLU A 1 110 ? 1.072 1.280 24.463 1.00 92.19 110 GLU A CA 1
ATOM 823 C C . GLU A 1 110 ? -0.219 0.751 25.120 1.00 92.19 110 GLU A C 1
ATOM 825 O O . GLU A 1 110 ? -1.222 0.540 24.427 1.00 92.19 110 GLU A O 1
ATOM 830 N N . PRO A 1 111 ? -0.241 0.544 26.452 1.00 89.50 111 PRO A N 1
ATOM 831 C CA . PRO A 1 111 ? -1.445 0.118 27.159 1.00 89.50 111 PRO A CA 1
ATOM 832 C C . PRO A 1 111 ? -2.612 1.091 26.943 1.00 89.50 111 PRO A C 1
ATOM 834 O O . PRO A 1 111 ? -2.452 2.301 27.064 1.00 89.50 111 PRO A O 1
ATOM 837 N N . GLY A 1 112 ? -3.797 0.556 26.641 1.00 87.69 112 GLY A N 1
ATOM 838 C CA . GLY A 1 112 ? -5.004 1.346 26.362 1.00 87.69 112 GLY A CA 1
ATOM 839 C C . GLY A 1 112 ? -5.157 1.808 24.906 1.00 87.69 112 GLY A C 1
ATOM 840 O O . GLY A 1 112 ? -6.282 2.051 24.484 1.00 87.69 112 GLY A O 1
ATOM 841 N N . ASN A 1 113 ? -4.079 1.827 24.114 1.00 85.94 113 ASN A N 1
ATOM 842 C CA . ASN A 1 113 ? -4.091 2.172 22.685 1.00 85.94 113 ASN A CA 1
ATOM 843 C C . ASN A 1 113 ? -4.045 0.914 21.795 1.00 85.94 113 ASN A C 1
ATOM 845 O O . ASN A 1 113 ? -3.320 0.886 20.802 1.00 85.94 113 ASN A O 1
ATOM 849 N N . VAL A 1 114 ? -4.771 -0.148 22.167 1.00 89.38 114 VAL A N 1
ATOM 850 C CA . VAL A 1 114 ? -4.830 -1.420 21.422 1.00 89.38 114 VAL A CA 1
ATOM 851 C C . VAL A 1 114 ? -6.273 -1.719 21.036 1.00 89.38 114 VAL A C 1
ATOM 853 O O . VAL A 1 114 ? -7.149 -1.792 21.897 1.00 89.38 114 VAL A O 1
ATOM 856 N N . HIS A 1 115 ? -6.512 -1.930 19.744 1.00 86.19 115 HIS A N 1
ATOM 857 C CA . HIS A 1 115 ? -7.834 -2.183 19.181 1.00 86.19 115 HIS A CA 1
ATOM 858 C C . HIS A 1 115 ? -7.830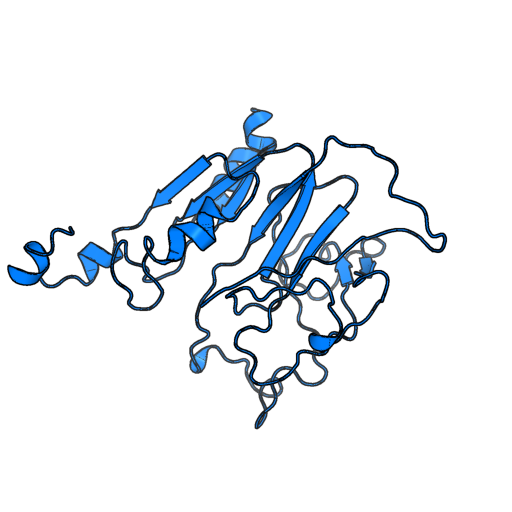 -3.464 18.343 1.00 86.19 115 HIS A C 1
ATOM 860 O O . HIS A 1 115 ? -6.954 -3.660 17.497 1.00 86.19 115 HIS A O 1
ATOM 866 N N . GLN A 1 116 ? -8.831 -4.319 18.558 1.00 86.44 116 GLN A N 1
ATOM 867 C CA . GLN A 1 116 ? -9.111 -5.465 17.693 1.00 86.44 116 GLN A CA 1
ATOM 868 C C . GLN A 1 116 ? -9.602 -4.955 16.331 1.00 86.44 116 GLN A C 1
ATOM 870 O O . GLN A 1 116 ? -10.503 -4.118 16.273 1.00 86.44 116 GLN A O 1
ATOM 875 N N . VAL A 1 117 ? -9.032 -5.453 15.237 1.00 84.12 117 VAL A N 1
ATOM 876 C CA . VAL A 1 117 ? -9.551 -5.211 13.885 1.00 84.12 117 VAL A CA 1
ATOM 877 C C . VAL A 1 117 ? -10.570 -6.293 13.553 1.00 84.12 117 VAL A C 1
ATOM 879 O O . VAL A 1 117 ? -10.321 -7.470 13.800 1.00 84.12 117 VAL A O 1
ATOM 882 N N . THR A 1 118 ? -11.696 -5.893 12.959 1.00 76.38 118 THR A N 1
ATOM 883 C CA . THR A 1 118 ? -12.745 -6.825 12.534 1.00 76.38 118 THR A CA 1
ATOM 884 C C . THR A 1 118 ? -12.861 -6.907 11.011 1.00 76.38 118 THR A C 1
ATOM 886 O O . THR A 1 118 ? -12.575 -5.956 10.278 1.00 76.38 118 THR A O 1
ATOM 889 N N . PHE A 1 119 ? -13.321 -8.060 10.534 1.00 72.19 119 PHE A N 1
ATOM 890 C CA . PHE A 1 119 ? -13.559 -8.386 9.135 1.00 72.19 119 PHE A CA 1
ATOM 891 C C . PHE A 1 119 ? -15.055 -8.649 8.941 1.00 72.19 119 PHE A C 1
ATOM 893 O O . PHE A 1 119 ? -15.553 -9.749 9.198 1.00 72.19 119 PHE A O 1
ATOM 900 N N . SER A 1 120 ? -15.797 -7.614 8.534 1.00 71.19 120 SER A N 1
ATOM 901 C CA . SER A 1 120 ? -17.272 -7.619 8.555 1.00 71.19 120 SER A CA 1
ATOM 902 C C . SER A 1 120 ? -17.850 -7.841 9.963 1.00 71.19 120 SER A C 1
ATOM 904 O O . SER A 1 120 ? -18.836 -8.560 10.114 1.00 71.19 120 SER A O 1
ATOM 906 N N . GLY A 1 121 ? -17.224 -7.277 11.003 1.00 72.62 121 GLY A N 1
ATOM 907 C CA . GLY A 1 121 ? -17.652 -7.478 12.394 1.00 72.62 121 GLY A CA 1
ATOM 908 C C . GLY A 1 121 ? -17.275 -8.836 13.003 1.00 72.62 121 GLY A C 1
ATOM 909 O O . GLY A 1 121 ? -17.807 -9.186 14.051 1.00 72.62 121 GLY A O 1
ATOM 910 N N . ARG A 1 122 ? -16.386 -9.608 12.361 1.00 73.44 122 ARG A N 1
ATOM 911 C CA . ARG A 1 122 ? -15.796 -10.842 12.910 1.00 73.44 122 ARG A CA 1
ATOM 912 C C . ARG A 1 122 ? -14.330 -10.624 13.268 1.00 73.44 122 ARG A C 1
ATOM 914 O O . ARG A 1 122 ? -13.609 -10.006 12.493 1.00 73.44 122 ARG A O 1
ATOM 921 N N . ASP A 1 123 ? -13.877 -11.190 14.380 1.00 77.19 123 ASP A N 1
ATOM 922 C CA . ASP A 1 123 ? -12.497 -11.012 14.865 1.00 77.19 123 ASP A CA 1
ATOM 923 C C . ASP A 1 123 ? -11.464 -11.890 14.132 1.00 77.19 123 ASP A C 1
ATOM 925 O O . ASP A 1 123 ? -10.260 -11.672 14.261 1.00 77.19 123 ASP A O 1
ATOM 929 N N . GLN A 1 124 ? -11.948 -12.854 13.340 1.00 76.19 124 GLN A N 1
ATOM 930 C CA . GLN A 1 124 ? -11.174 -13.768 12.500 1.00 76.19 124 GLN A CA 1
ATOM 931 C C . GLN A 1 124 ? -11.817 -13.912 11.115 1.00 76.19 124 GLN A C 1
ATOM 933 O O . GLN A 1 124 ? -13.033 -13.727 10.970 1.00 76.19 124 GLN A O 1
ATOM 938 N N . VAL A 1 125 ? -11.025 -14.274 10.104 1.00 73.25 125 VAL A N 1
ATOM 939 C CA . VAL A 1 125 ? -11.517 -14.530 8.744 1.00 73.25 125 VAL A CA 1
ATOM 940 C C . VAL A 1 125 ? -10.582 -15.443 7.942 1.00 73.25 125 VAL A C 1
ATOM 942 O O . VAL A 1 125 ? -9.360 -15.333 8.035 1.00 73.25 125 VAL A O 1
ATOM 945 N N . ASN A 1 126 ? -11.154 -16.307 7.102 1.00 70.81 126 ASN A N 1
ATOM 946 C CA . ASN A 1 126 ? -10.417 -16.985 6.029 1.00 70.81 126 ASN A CA 1
ATOM 947 C C . ASN A 1 126 ? -10.534 -16.199 4.715 1.00 70.81 126 ASN A C 1
ATOM 949 O O . ASN A 1 126 ? -11.557 -15.562 4.460 1.00 70.81 126 ASN A O 1
ATOM 953 N N . ALA A 1 127 ? -9.527 -16.279 3.840 1.00 63.47 127 ALA A N 1
ATOM 954 C CA . ALA A 1 127 ? -9.539 -15.590 2.542 1.00 63.47 127 ALA A CA 1
ATOM 955 C C . ALA A 1 127 ? -10.814 -15.874 1.711 1.00 63.47 127 ALA A C 1
ATOM 957 O O . ALA A 1 127 ? -11.374 -14.966 1.096 1.00 63.47 127 ALA A O 1
ATOM 958 N N . SER A 1 128 ? -11.310 -17.111 1.768 1.00 62.66 128 SER A N 1
ATOM 959 C CA . SER A 1 128 ? -12.540 -17.595 1.125 1.00 62.66 128 SER A CA 1
ATOM 960 C C . SER A 1 128 ? -13.851 -17.018 1.693 1.00 62.66 128 SER A C 1
ATOM 962 O O . SER A 1 128 ? -14.886 -17.086 1.032 1.00 62.66 128 SER A O 1
ATOM 964 N N . GLU A 1 129 ? -13.834 -16.406 2.879 1.00 65.00 129 GLU A N 1
ATOM 965 C CA . GLU A 1 129 ? -15.021 -15.861 3.563 1.00 65.00 129 GLU A CA 1
ATOM 966 C C . GLU A 1 129 ? -15.193 -14.342 3.388 1.00 65.00 129 GLU A C 1
ATOM 968 O O . GLU A 1 129 ? -16.124 -13.735 3.932 1.00 65.00 129 GLU A O 1
ATOM 973 N N . LEU A 1 130 ? -14.282 -13.694 2.665 1.00 61.06 130 LEU A N 1
ATOM 974 C CA . LEU A 1 130 ? -14.339 -12.268 2.374 1.00 61.06 130 LEU A CA 1
ATOM 975 C C . LEU A 1 130 ? -15.200 -12.049 1.119 1.00 61.06 130 LEU A C 1
ATOM 977 O O . LEU A 1 130 ? -14.707 -12.005 0.002 1.00 61.06 130 LEU A O 1
ATOM 981 N N . VAL A 1 131 ? -16.514 -11.889 1.290 1.00 51.09 131 VAL A N 1
ATOM 982 C CA . VAL A 1 131 ? -17.473 -11.803 0.160 1.00 51.09 131 VAL A CA 1
ATOM 983 C C . VAL A 1 131 ? -17.293 -10.536 -0.705 1.00 51.09 131 VAL A C 1
ATOM 985 O O . VAL A 1 131 ? -17.722 -10.494 -1.853 1.00 51.09 131 VAL A O 1
ATOM 988 N N . GLN A 1 132 ? -16.620 -9.510 -0.173 1.00 52.34 132 GLN A N 1
ATOM 989 C CA . GLN A 1 132 ? -16.154 -8.322 -0.910 1.00 52.34 132 GLN A CA 1
ATOM 990 C C . GLN A 1 132 ? -14.622 -8.351 -1.104 1.00 52.34 132 GLN A C 1
ATOM 992 O O . GLN A 1 132 ? -13.970 -7.306 -1.164 1.00 52.34 132 GLN A O 1
ATOM 997 N N . ALA A 1 133 ? -14.031 -9.554 -1.152 1.00 45.84 133 ALA A N 1
ATOM 998 C CA . ALA A 1 133 ? -12.653 -9.755 -1.569 1.00 45.84 133 ALA A CA 1
ATOM 999 C C . ALA A 1 133 ? -12.499 -9.683 -3.073 1.00 45.84 133 ALA A C 1
ATOM 1001 O O . ALA A 1 133 ? -13.328 -10.104 -3.876 1.00 45.84 133 ALA A O 1
ATOM 1002 N N . THR A 1 134 ? -11.349 -9.144 -3.426 1.00 42.03 134 THR A N 1
ATOM 1003 C CA . THR A 1 134 ? -11.050 -8.658 -4.739 1.00 42.03 134 THR A CA 1
ATOM 1004 C C . THR A 1 134 ? -9.484 -8.619 -4.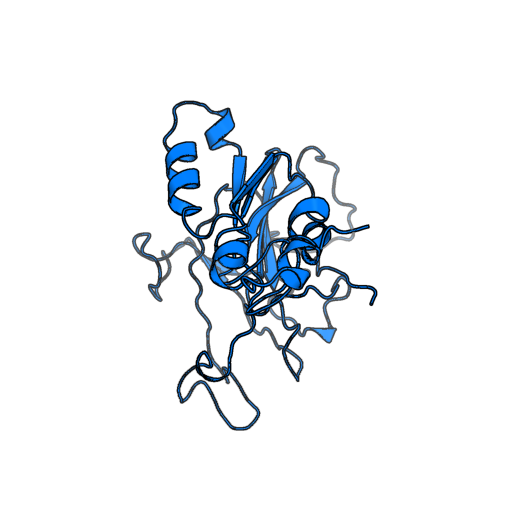781 1.00 42.03 134 THR A C 1
ATOM 1006 O O . THR A 1 134 ? -8.834 -8.100 -3.883 1.00 42.03 134 THR A O 1
ATOM 1009 N N . LYS A 1 135 ? -8.827 -9.337 -5.705 1.00 43.09 135 LYS A N 1
ATOM 1010 C CA . LYS A 1 135 ? -7.406 -9.788 -5.613 1.00 43.09 135 LYS A CA 1
ATOM 1011 C C . LYS A 1 135 ? -6.338 -8.772 -6.106 1.00 43.09 135 LYS A C 1
ATOM 1013 O O . LYS A 1 135 ? -6.118 -8.683 -7.314 1.00 43.09 135 LYS A O 1
ATOM 1018 N N . ILE A 1 136 ? -5.631 -8.089 -5.190 1.00 46.25 136 ILE A N 1
ATOM 1019 C CA . ILE A 1 136 ? -4.503 -7.169 -5.495 1.00 46.25 136 ILE A CA 1
ATOM 1020 C C . ILE A 1 136 ? -3.164 -7.886 -5.715 1.00 46.25 136 ILE A C 1
ATOM 1022 O O . ILE A 1 136 ? -2.897 -8.896 -5.077 1.00 46.25 136 ILE A O 1
ATOM 1026 N N . GLU A 1 137 ? -2.282 -7.319 -6.540 1.00 46.69 137 GLU A N 1
ATOM 1027 C CA . GLU A 1 137 ? -0.890 -7.769 -6.697 1.00 46.69 137 GLU A CA 1
ATOM 1028 C C . GLU A 1 137 ? 0.022 -7.128 -5.644 1.00 46.69 137 GLU A C 1
ATOM 1030 O O . GLU A 1 137 ? 0.473 -5.997 -5.810 1.00 46.69 137 GLU A O 1
ATOM 1035 N N . HIS A 1 138 ? 0.263 -7.834 -4.536 1.00 47.25 138 HIS A N 1
ATOM 1036 C CA . HIS A 1 138 ? 1.112 -7.364 -3.441 1.00 47.25 138 HIS A CA 1
ATOM 1037 C C . HIS A 1 138 ? 1.627 -8.522 -2.566 1.00 47.25 138 HIS A C 1
ATOM 1039 O O . HIS A 1 138 ? 0.833 -9.399 -2.230 1.00 47.25 138 HIS A O 1
ATOM 1045 N N . TRP A 1 139 ? 2.905 -8.536 -2.155 1.00 49.78 139 TRP A N 1
ATOM 1046 C CA . TRP A 1 139 ? 3.451 -9.647 -1.345 1.00 49.78 139 TRP A CA 1
ATOM 1047 C C . TRP A 1 139 ? 3.387 -9.409 0.166 1.00 49.78 139 TRP A C 1
ATOM 1049 O O . TRP A 1 139 ? 3.052 -10.331 0.901 1.00 49.78 139 TRP A O 1
ATOM 1059 N N . TYR A 1 140 ? 3.648 -8.197 0.668 1.00 53.44 140 TYR A N 1
ATOM 1060 C CA . TYR A 1 140 ? 3.526 -7.975 2.114 1.00 53.44 140 TYR A CA 1
ATOM 1061 C C . TYR A 1 140 ? 2.094 -8.247 2.580 1.00 53.44 140 TYR A C 1
ATOM 1063 O O . TYR A 1 140 ? 1.146 -7.771 1.945 1.00 53.44 140 TYR A O 1
ATOM 1071 N N . PHE A 1 141 ? 1.981 -8.978 3.698 1.00 67.94 141 PHE A N 1
ATOM 1072 C CA . PHE A 1 141 ? 0.712 -9.331 4.331 1.00 67.94 141 PHE A CA 1
ATOM 1073 C C . PHE A 1 141 ? -0.148 -8.085 4.522 1.00 67.94 141 PHE A C 1
ATOM 1075 O O . PHE A 1 141 ? -1.220 -8.026 3.939 1.00 67.94 141 PHE A O 1
ATOM 1082 N N . LEU A 1 142 ? 0.341 -7.051 5.216 1.00 79.12 142 LEU A N 1
ATOM 1083 C CA . LEU A 1 142 ? -0.245 -5.710 5.149 1.00 79.12 142 LEU A CA 1
ATOM 1084 C C . LEU A 1 142 ? 0.195 -5.005 3.854 1.00 79.12 142 LEU A C 1
ATOM 1086 O O . LEU A 1 142 ? 1.384 -4.731 3.674 1.00 79.12 142 LEU A O 1
ATOM 1090 N N . SER A 1 143 ? -0.755 -4.678 2.975 1.00 79.38 143 SER A N 1
ATOM 1091 C CA . SER A 1 143 ? -0.487 -4.015 1.690 1.00 79.38 143 SER A CA 1
ATOM 1092 C C . SER A 1 143 ? -0.761 -2.513 1.696 1.00 79.38 143 SER A C 1
ATOM 1094 O O . SER A 1 143 ? -0.011 -1.748 1.091 1.00 79.38 143 SER A O 1
ATOM 1096 N N . ALA A 1 144 ? -1.800 -2.076 2.410 1.00 83.19 144 ALA A N 1
ATOM 1097 C CA . ALA A 1 144 ? -2.148 -0.666 2.549 1.00 83.19 144 ALA A CA 1
ATOM 1098 C C . ALA A 1 144 ? -2.831 -0.364 3.886 1.00 83.19 144 ALA A C 1
ATOM 1100 O O . ALA A 1 144 ? -3.478 -1.224 4.488 1.00 83.19 144 ALA A O 1
ATOM 1101 N N . VAL A 1 145 ? -2.740 0.899 4.298 1.00 87.56 145 VAL A N 1
ATOM 1102 C CA . VAL A 1 145 ? -3.577 1.514 5.329 1.00 87.56 145 VAL A CA 1
ATOM 1103 C C . VAL A 1 145 ? -4.240 2.744 4.721 1.00 87.56 145 VAL A C 1
ATOM 1105 O O . VAL A 1 145 ? -3.575 3.616 4.157 1.00 87.56 145 VAL A O 1
ATOM 1108 N N . GLU A 1 146 ? -5.556 2.826 4.850 1.00 87.50 146 GLU A N 1
ATOM 1109 C CA . GLU A 1 146 ? -6.379 3.939 4.386 1.00 87.50 146 GLU A CA 1
ATOM 1110 C C . GLU A 1 146 ? -7.099 4.597 5.563 1.00 87.50 146 GLU A C 1
ATOM 1112 O O . GLU A 1 146 ? -7.575 3.927 6.478 1.00 87.50 146 GLU A O 1
ATOM 1117 N N . ALA A 1 147 ? -7.206 5.919 5.512 1.00 87.75 147 ALA A N 1
ATOM 1118 C CA . ALA A 1 147 ? -7.941 6.742 6.458 1.00 87.75 147 ALA A CA 1
ATOM 1119 C C . ALA A 1 147 ? -9.280 7.172 5.839 1.00 87.75 147 ALA A C 1
ATOM 1121 O O . ALA A 1 147 ? -9.322 7.578 4.675 1.00 87.75 147 ALA A O 1
ATOM 1122 N N . TRP A 1 148 ? -10.369 7.129 6.610 1.00 86.69 148 TRP A N 1
ATOM 1123 C CA . TRP A 1 148 ? -11.606 7.823 6.245 1.00 86.69 148 TRP A CA 1
ATOM 1124 C C . TRP A 1 148 ? -11.462 9.307 6.588 1.00 86.69 148 TRP A C 1
ATOM 1126 O O . TRP A 1 148 ? -11.320 9.661 7.763 1.00 86.69 148 TRP A O 1
ATOM 1136 N N . THR A 1 149 ? -11.423 10.172 5.574 1.00 85.12 149 THR A N 1
ATOM 1137 C CA . THR A 1 149 ? -11.146 11.606 5.748 1.00 85.12 149 THR A CA 1
ATOM 1138 C C . THR A 1 149 ? -11.593 12.446 4.543 1.00 85.12 149 THR A C 1
ATOM 1140 O O . THR A 1 149 ? -11.976 11.904 3.514 1.00 85.12 149 THR A O 1
ATOM 1143 N N . VAL A 1 150 ? -11.559 13.775 4.665 1.00 79.94 150 VAL A N 1
ATOM 1144 C CA . VAL A 1 150 ? -11.864 14.743 3.588 1.00 79.94 150 VAL A CA 1
ATOM 1145 C C . VAL A 1 150 ? -10.631 15.146 2.761 1.00 79.94 150 VAL A C 1
ATOM 1147 O O . VAL A 1 150 ? -10.758 15.834 1.753 1.00 79.94 150 VAL A O 1
ATOM 1150 N N . TRP A 1 151 ? -9.438 14.747 3.208 1.00 77.81 151 TRP A N 1
ATOM 1151 C CA . TRP A 1 151 ? -8.139 15.142 2.655 1.00 77.81 151 TRP A CA 1
ATOM 1152 C C . TRP A 1 151 ? -7.800 14.484 1.298 1.00 77.81 151 TRP A C 1
ATOM 1154 O O . TRP A 1 151 ? -8.541 13.644 0.789 1.00 77.81 151 TRP A O 1
ATOM 1164 N N . GLU A 1 152 ? -6.670 14.871 0.696 1.00 78.56 152 GLU A N 1
ATOM 1165 C CA . GLU A 1 152 ? -6.177 14.353 -0.596 1.00 78.56 152 GLU A CA 1
ATOM 1166 C C . GLU A 1 152 ? -4.881 13.539 -0.436 1.00 78.56 152 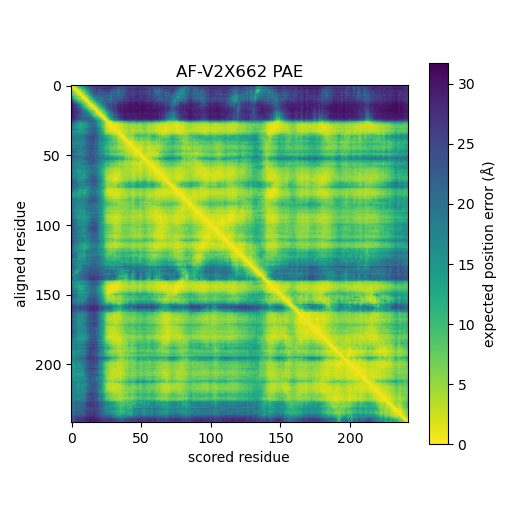GLU A C 1
ATOM 1168 O O . GLU A 1 152 ? -4.200 13.639 0.586 1.00 78.56 152 GLU A O 1
ATOM 1173 N N . ALA A 1 153 ? -4.506 12.769 -1.463 1.00 72.06 153 ALA A N 1
ATOM 1174 C CA . ALA A 1 153 ? -3.231 12.056 -1.540 1.00 72.06 153 ALA A CA 1
ATOM 1175 C C . ALA A 1 153 ? -2.273 12.651 -2.594 1.00 72.06 153 ALA A C 1
ATOM 1177 O O . ALA A 1 153 ? -2.646 12.969 -3.727 1.00 72.06 153 ALA A O 1
ATOM 1178 N N . LEU A 1 154 ? -1.004 12.745 -2.207 1.00 76.38 154 LEU A N 1
ATOM 1179 C CA . LEU A 1 154 ? 0.178 12.903 -3.044 1.00 76.38 154 LEU A CA 1
ATOM 1180 C C . LEU A 1 154 ? 0.874 11.548 -3.144 1.00 76.38 154 LEU A C 1
ATOM 1182 O O . LEU A 1 154 ? 1.164 10.891 -2.141 1.00 76.38 154 LEU A O 1
ATOM 1186 N N . GLN A 1 155 ? 1.212 11.171 -4.365 1.00 73.38 155 GLN A N 1
ATOM 1187 C CA . GLN A 1 155 ? 1.992 9.986 -4.639 1.00 73.38 155 GLN A CA 1
ATOM 1188 C C . GLN A 1 155 ? 3.422 10.311 -5.031 1.00 73.38 155 GLN A C 1
ATOM 1190 O O . GLN A 1 155 ? 3.681 11.218 -5.820 1.00 73.38 155 GLN A O 1
ATOM 1195 N N . ILE A 1 156 ? 4.353 9.526 -4.505 1.00 70.50 156 ILE A N 1
ATOM 1196 C CA . ILE A 1 156 ? 5.777 9.668 -4.759 1.00 70.50 156 ILE A CA 1
ATOM 1197 C C . ILE A 1 156 ? 6.322 8.332 -5.273 1.00 70.50 156 ILE A C 1
ATOM 1199 O O . ILE A 1 156 ? 6.213 7.297 -4.616 1.00 70.50 156 ILE A O 1
ATOM 1203 N N . LYS A 1 157 ? 6.928 8.353 -6.460 1.00 68.19 157 LYS A N 1
ATOM 1204 C CA . LYS A 1 157 ? 7.760 7.273 -7.001 1.00 68.19 157 LYS A CA 1
ATOM 1205 C C . LYS A 1 157 ? 9.219 7.736 -6.964 1.00 68.19 157 LYS A C 1
ATOM 1207 O O . LYS A 1 157 ? 9.737 8.205 -7.971 1.00 68.19 157 LYS A O 1
ATOM 1212 N N . THR A 1 158 ? 9.860 7.672 -5.790 1.00 58.47 158 THR A N 1
ATOM 1213 C CA . THR A 1 158 ? 11.277 8.048 -5.589 1.00 58.47 158 THR A CA 1
ATOM 1214 C C . THR A 1 158 ? 12.037 6.978 -4.797 1.00 58.47 158 THR A C 1
ATOM 1216 O O . THR A 1 158 ? 11.641 6.620 -3.689 1.00 58.47 158 THR A O 1
ATOM 1219 N N . ARG A 1 159 ? 13.178 6.499 -5.321 1.00 53.28 159 ARG A N 1
ATOM 1220 C CA . ARG A 1 159 ? 14.009 5.409 -4.743 1.00 53.28 159 ARG A CA 1
ATOM 1221 C C . ARG A 1 159 ? 14.334 5.543 -3.241 1.00 53.28 159 ARG A C 1
ATOM 1223 O O . ARG A 1 159 ? 14.608 4.545 -2.585 1.00 53.28 159 ARG A O 1
ATOM 1230 N N . ALA A 1 160 ? 14.306 6.758 -2.703 1.00 49.91 160 ALA A N 1
ATOM 1231 C CA . ALA A 1 160 ? 14.288 7.038 -1.272 1.00 49.91 160 ALA A CA 1
ATOM 1232 C C . ALA A 1 160 ? 13.453 8.303 -1.002 1.00 49.91 160 ALA A C 1
ATOM 1234 O O . ALA A 1 160 ? 13.187 9.082 -1.920 1.00 49.91 160 ALA A O 1
ATOM 1235 N N . GLY A 1 161 ? 13.090 8.539 0.263 1.00 52.59 161 GLY A N 1
ATOM 1236 C CA . GLY A 1 161 ? 12.676 9.870 0.720 1.00 52.59 161 GLY A CA 1
ATOM 1237 C C . GLY A 1 161 ? 11.212 10.076 1.112 1.00 52.59 161 GLY A C 1
ATOM 1238 O O . GLY A 1 161 ? 10.904 11.197 1.500 1.00 52.59 161 GLY A O 1
ATOM 1239 N N . GLN A 1 162 ? 10.338 9.055 1.114 1.00 59.09 162 GLN A N 1
ATOM 1240 C CA . GLN A 1 162 ? 8.958 9.200 1.631 1.00 59.09 162 GLN A CA 1
ATOM 1241 C C . GLN A 1 162 ? 8.948 9.874 3.007 1.00 59.09 162 GLN A C 1
ATOM 1243 O O . GLN A 1 162 ? 8.278 10.884 3.183 1.00 59.09 162 GLN A O 1
ATOM 1248 N N . ASN A 1 163 ? 9.758 9.369 3.943 1.00 67.50 163 ASN A N 1
ATOM 1249 C CA . ASN A 1 163 ? 9.856 9.919 5.294 1.00 67.50 163 ASN A CA 1
ATOM 1250 C C . ASN A 1 163 ? 10.373 11.367 5.294 1.00 67.50 163 ASN A C 1
ATOM 1252 O O . ASN A 1 163 ? 9.888 12.170 6.073 1.00 67.50 163 ASN A O 1
ATOM 1256 N N . LEU A 1 164 ? 11.313 11.729 4.412 1.00 77.25 164 LEU A N 1
ATOM 1257 C CA . LEU A 1 164 ? 11.852 13.094 4.353 1.00 77.25 164 LEU A CA 1
ATOM 1258 C C . LEU A 1 164 ? 10.835 14.088 3.784 1.00 77.25 164 LEU A C 1
ATOM 1260 O O . LEU A 1 164 ? 10.654 15.159 4.358 1.00 77.25 164 LEU A O 1
ATOM 1264 N N . VAL A 1 165 ? 10.145 13.734 2.695 1.00 80.19 165 VAL A N 1
ATOM 1265 C CA . VAL A 1 165 ? 9.096 14.584 2.110 1.00 80.19 165 VAL A CA 1
ATOM 1266 C C . VAL A 1 165 ? 7.915 14.699 3.071 1.00 80.19 165 VAL A C 1
ATOM 1268 O O . VAL A 1 165 ? 7.467 15.809 3.345 1.00 80.19 165 VAL A O 1
ATOM 1271 N N . LEU A 1 166 ? 7.473 13.580 3.651 1.00 81.88 166 LEU A N 1
ATOM 1272 C CA . LEU A 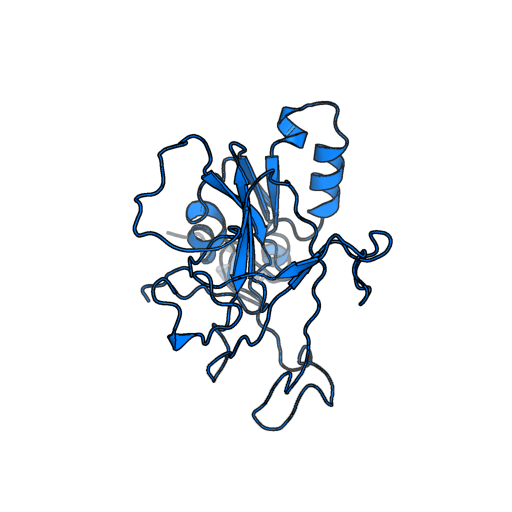1 166 ? 6.407 13.552 4.647 1.00 81.88 166 LEU A CA 1
ATOM 1273 C C . LEU A 1 166 ? 6.756 14.401 5.875 1.00 81.88 166 LEU A C 1
ATOM 1275 O O . LEU A 1 166 ? 5.992 15.299 6.216 1.00 81.88 166 LEU A O 1
ATOM 1279 N N . SER A 1 167 ? 7.922 14.190 6.495 1.00 83.94 167 SER A N 1
ATOM 1280 C CA . SER A 1 167 ? 8.351 14.991 7.647 1.00 83.94 167 SER A CA 1
ATOM 1281 C C . SER A 1 167 ? 8.515 16.469 7.294 1.00 83.94 167 SER A C 1
ATOM 1283 O O . SER A 1 167 ? 8.152 17.317 8.100 1.00 83.94 167 SER A O 1
ATOM 1285 N N . HIS A 1 168 ? 9.005 16.819 6.100 1.00 87.81 168 HIS A N 1
ATOM 1286 C CA . HIS A 1 168 ? 9.097 18.221 5.683 1.00 87.81 168 HIS A CA 1
ATOM 1287 C C . HIS A 1 168 ? 7.712 18.855 5.460 1.00 87.81 168 HIS A C 1
ATOM 1289 O O . HIS A 1 168 ? 7.503 20.017 5.803 1.00 87.81 168 HIS A O 1
ATOM 1295 N N . MET A 1 169 ? 6.749 18.110 4.910 1.00 87.50 169 MET A N 1
ATOM 1296 C CA . MET A 1 169 ? 5.367 18.571 4.735 1.00 87.50 169 MET A CA 1
ATOM 1297 C C . MET A 1 169 ? 4.649 18.740 6.081 1.00 87.50 169 MET A C 1
ATOM 1299 O O . MET A 1 169 ? 4.068 19.800 6.326 1.00 87.50 169 MET A O 1
ATOM 1303 N N . GLN A 1 170 ? 4.764 17.754 6.977 1.00 86.12 170 GLN A N 1
ATOM 1304 C CA . GLN A 1 170 ? 4.198 17.778 8.332 1.00 86.12 170 GLN A CA 1
ATOM 1305 C C . GLN A 1 170 ? 4.813 18.885 9.208 1.00 86.12 170 GLN A C 1
ATOM 1307 O O . GLN A 1 170 ? 4.083 19.567 9.922 1.00 86.12 170 GLN A O 1
ATOM 1312 N N . ASN A 1 171 ? 6.127 19.123 9.114 1.00 89.69 171 ASN A N 1
ATOM 1313 C CA . ASN A 1 171 ? 6.817 20.185 9.860 1.00 89.69 171 ASN A CA 1
ATOM 1314 C C . ASN A 1 171 ? 6.662 21.586 9.236 1.00 89.69 171 ASN A C 1
ATOM 1316 O O . ASN A 1 171 ? 7.135 22.568 9.810 1.00 89.69 171 ASN A O 1
ATOM 1320 N N . SER A 1 172 ? 6.039 21.709 8.060 1.00 90.69 172 SER A N 1
ATOM 1321 C CA . SER A 1 172 ? 5.785 23.016 7.450 1.00 90.69 172 SER A CA 1
ATOM 1322 C C . SER A 1 172 ? 4.676 23.769 8.192 1.00 90.69 172 SER A C 1
ATOM 1324 O O . SER A 1 172 ? 3.777 23.161 8.766 1.00 90.69 172 SER A O 1
ATOM 1326 N N . SER A 1 173 ? 4.678 25.101 8.126 1.00 92.62 173 SER A N 1
ATOM 1327 C CA . SER A 1 173 ? 3.579 25.938 8.634 1.00 92.62 173 SER A CA 1
ATOM 1328 C C . SER A 1 173 ? 2.381 26.036 7.676 1.00 92.62 173 SER A C 1
ATOM 1330 O O . SER A 1 173 ? 1.436 26.773 7.952 1.00 92.62 173 SER A O 1
ATOM 1332 N N . ASN A 1 174 ? 2.406 25.330 6.538 1.00 90.56 174 ASN A N 1
ATOM 1333 C CA . ASN A 1 174 ? 1.325 25.362 5.558 1.00 90.56 174 ASN A CA 1
ATOM 1334 C C . ASN A 1 174 ? 0.302 24.253 5.872 1.00 90.56 174 ASN A C 1
ATOM 1336 O O . ASN A 1 174 ? 0.614 23.079 5.648 1.00 90.56 174 ASN A O 1
ATOM 1340 N N . PRO A 1 175 ? -0.933 24.589 6.297 1.00 84.62 175 PRO A N 1
ATOM 1341 C CA . PRO A 1 175 ? -1.942 23.585 6.636 1.00 84.62 175 PRO A CA 1
ATOM 1342 C C . PRO A 1 175 ? -2.294 22.685 5.444 1.00 84.62 175 PRO A C 1
ATOM 1344 O O . PRO A 1 175 ? -2.665 21.538 5.634 1.00 84.62 175 PRO A O 1
ATOM 1347 N N . THR A 1 176 ? -2.106 23.151 4.204 1.00 84.81 176 THR A N 1
ATOM 1348 C CA . THR A 1 176 ? -2.342 22.338 3.000 1.00 84.81 176 THR A CA 1
ATOM 1349 C C . THR A 1 176 ? -1.356 21.175 2.909 1.00 84.81 176 THR A C 1
ATOM 1351 O O . THR A 1 176 ? -1.749 20.073 2.548 1.00 84.81 176 THR A O 1
ATOM 1354 N N . LEU A 1 177 ? -0.080 21.396 3.250 1.00 84.88 177 LEU A N 1
ATOM 1355 C CA . LEU A 1 177 ? 0.955 20.356 3.195 1.00 84.88 177 LEU A CA 1
ATOM 1356 C C . LEU A 1 177 ? 0.820 19.363 4.355 1.00 84.88 177 LEU A C 1
ATOM 1358 O O . LEU A 1 177 ? 1.059 18.176 4.162 1.00 84.88 177 LEU A O 1
ATOM 1362 N N . GLN A 1 178 ? 0.373 19.826 5.525 1.00 85.06 178 GLN A N 1
ATOM 1363 C CA . GLN A 1 178 ? 0.016 18.962 6.659 1.00 85.06 178 GLN A CA 1
ATOM 1364 C C . GLN A 1 178 ? -1.225 18.088 6.380 1.00 85.06 178 GLN A C 1
ATOM 1366 O O . GLN A 1 178 ? -1.403 17.050 7.013 1.00 85.06 178 GLN A O 1
ATOM 1371 N N . SER A 1 179 ? -2.066 18.493 5.424 1.00 85.19 179 SER A N 1
ATOM 1372 C CA . SER A 1 179 ? -3.345 17.866 5.064 1.00 85.19 179 SER A CA 1
ATOM 1373 C C . SER A 1 179 ? -3.294 17.013 3.788 1.00 85.19 179 SER A C 1
ATOM 1375 O O . SER A 1 179 ? -4.319 16.807 3.134 1.00 85.19 179 SER A O 1
ATOM 1377 N N . VAL A 1 180 ? -2.116 16.517 3.405 1.00 85.75 180 VAL A N 1
ATOM 1378 C CA . VAL A 1 180 ? -1.931 15.658 2.227 1.00 85.75 180 VAL A CA 1
ATOM 1379 C C . VAL A 1 180 ? -1.277 14.342 2.638 1.00 85.75 180 VAL A C 1
ATOM 1381 O O . VAL A 1 180 ? -0.201 14.331 3.234 1.00 85.75 180 VAL A O 1
ATOM 1384 N N . ALA A 1 181 ? -1.914 13.221 2.295 1.00 86.81 181 ALA A N 1
ATOM 1385 C CA . ALA A 1 181 ? -1.323 11.901 2.474 1.00 86.81 181 ALA A CA 1
ATOM 1386 C C . ALA A 1 181 ? -0.156 11.707 1.505 1.00 86.81 181 ALA A C 1
ATOM 1388 O O . ALA A 1 181 ? -0.222 12.150 0.363 1.00 86.81 181 ALA A O 1
ATOM 1389 N N . VAL A 1 182 ? 0.898 11.024 1.941 1.00 86.19 182 VAL A N 1
ATOM 1390 C CA . VAL A 1 182 ? 2.103 10.764 1.148 1.00 86.19 182 VAL A CA 1
ATOM 1391 C C . VAL A 1 182 ? 2.302 9.261 1.026 1.00 86.19 182 VAL A C 1
ATOM 1393 O O . VAL A 1 182 ? 2.737 8.597 1.972 1.00 86.19 182 VAL A O 1
ATOM 1396 N N . ILE A 1 183 ? 2.006 8.729 -0.157 1.00 85.06 183 ILE A N 1
ATOM 1397 C CA . ILE A 1 183 ? 2.167 7.308 -0.488 1.00 85.06 183 ILE A CA 1
ATOM 1398 C C . ILE A 1 183 ? 3.406 7.091 -1.357 1.00 85.06 183 ILE A C 1
ATOM 1400 O O . ILE A 1 183 ? 3.682 7.871 -2.269 1.00 85.06 183 ILE A O 1
ATOM 1404 N N . ASN A 1 184 ? 4.153 6.023 -1.080 1.00 80.94 184 ASN A N 1
ATOM 1405 C CA . ASN A 1 184 ? 5.374 5.677 -1.800 1.00 80.94 184 ASN A CA 1
ATOM 1406 C C . ASN A 1 184 ? 5.155 4.433 -2.663 1.00 80.94 184 ASN A C 1
ATOM 1408 O O . ASN A 1 184 ? 4.704 3.407 -2.166 1.00 80.94 184 ASN A O 1
ATOM 1412 N N . GLN A 1 185 ? 5.484 4.536 -3.948 1.00 80.12 185 GLN A N 1
ATOM 1413 C CA . GLN A 1 185 ? 5.485 3.417 -4.897 1.00 80.12 185 GLN A CA 1
ATOM 1414 C C . GLN A 1 185 ? 6.825 3.308 -5.638 1.00 80.12 185 GLN A C 1
ATOM 1416 O O . GLN A 1 185 ? 6.891 2.946 -6.815 1.00 80.12 185 GLN A O 1
ATOM 1421 N N . ALA A 1 186 ? 7.924 3.652 -4.977 1.00 76.06 186 ALA A N 1
ATOM 1422 C CA . ALA A 1 186 ? 9.256 3.340 -5.471 1.00 76.06 186 ALA A CA 1
ATOM 1423 C C . ALA A 1 186 ? 9.586 1.859 -5.268 1.00 76.06 186 ALA A C 1
ATOM 1425 O O . ALA A 1 186 ? 9.339 1.318 -4.194 1.00 76.06 186 ALA A O 1
ATOM 1426 N N . ALA A 1 187 ? 10.218 1.235 -6.259 1.00 74.56 187 ALA A N 1
ATOM 1427 C CA . ALA A 1 187 ? 10.887 -0.046 -6.075 1.00 74.56 187 ALA A CA 1
ATOM 1428 C C . ALA A 1 187 ? 12.316 0.037 -6.622 1.00 74.56 187 ALA A C 1
ATOM 1430 O O . ALA A 1 187 ? 12.627 0.845 -7.502 1.00 74.56 187 ALA A O 1
ATOM 1431 N N . VAL A 1 188 ? 13.212 -0.755 -6.038 1.00 74.81 188 VAL A N 1
ATOM 1432 C CA . VAL A 1 188 ? 14.622 -0.796 -6.435 1.00 74.81 188 VAL A CA 1
ATOM 1433 C C . VAL A 1 188 ? 14.740 -1.518 -7.778 1.00 74.81 188 VAL A C 1
ATOM 1435 O O . VAL A 1 188 ? 14.034 -2.485 -8.026 1.00 74.81 188 VAL A O 1
ATOM 1438 N N . GLY A 1 189 ? 15.615 -1.027 -8.658 1.00 74.56 189 GLY A N 1
ATOM 1439 C CA . GLY A 1 189 ? 15.848 -1.627 -9.974 1.00 74.56 189 GLY A CA 1
ATOM 1440 C C . GLY A 1 189 ? 14.801 -1.296 -11.044 1.00 74.56 189 GLY A C 1
ATOM 1441 O O . GLY A 1 189 ? 15.042 -1.595 -12.205 1.00 74.56 189 GLY A O 1
ATOM 1442 N N . ASN A 1 190 ? 13.682 -0.639 -10.727 1.00 80.56 190 ASN A N 1
ATOM 1443 C CA . ASN A 1 190 ? 12.679 -0.309 -11.745 1.00 80.56 190 ASN A CA 1
ATOM 1444 C C . ASN A 1 190 ? 13.228 0.602 -12.854 1.00 80.56 190 ASN A C 1
ATOM 1446 O O . ASN A 1 190 ? 13.956 1.561 -12.595 1.00 80.56 190 ASN A O 1
ATOM 1450 N N . ARG A 1 191 ? 12.827 0.307 -14.090 1.00 84.31 191 ARG A N 1
ATOM 1451 C CA . ARG A 1 191 ? 13.034 1.146 -15.276 1.00 84.31 191 ARG A CA 1
ATOM 1452 C C . ARG A 1 191 ? 11.732 1.818 -15.696 1.00 84.31 191 ARG A C 1
ATOM 1454 O O . ARG A 1 191 ? 10.662 1.433 -15.225 1.00 84.31 191 ARG A O 1
ATOM 1461 N N . VAL A 1 192 ? 11.787 2.782 -16.609 1.00 87.00 192 VAL A N 1
ATOM 1462 C CA . VAL A 1 192 ? 10.591 3.470 -17.114 1.00 87.00 192 VAL A CA 1
ATOM 1463 C C . VAL A 1 192 ? 9.734 2.538 -17.977 1.00 87.00 192 VAL A C 1
ATOM 1465 O O . VAL A 1 192 ? 8.533 2.438 -17.730 1.00 87.00 192 VAL A O 1
ATOM 1468 N N . LEU A 1 193 ? 10.342 1.843 -18.949 1.00 84.44 193 LEU A N 1
ATOM 1469 C CA . LEU A 1 193 ? 9.610 1.174 -20.044 1.00 84.44 193 LEU A CA 1
ATOM 1470 C C . LEU A 1 193 ? 9.775 -0.352 -20.129 1.00 84.44 193 LEU A C 1
ATOM 1472 O O . LEU A 1 193 ? 8.970 -1.002 -20.786 1.00 84.44 193 LEU A O 1
ATOM 1476 N N . ALA A 1 194 ? 10.785 -0.938 -19.479 1.00 81.38 194 ALA A N 1
ATOM 1477 C CA . ALA A 1 194 ? 11.086 -2.365 -19.621 1.00 81.38 194 ALA A CA 1
ATOM 1478 C C . ALA A 1 194 ? 11.477 -3.017 -18.289 1.00 81.38 194 ALA A C 1
ATOM 1480 O O . ALA A 1 194 ? 12.332 -2.507 -17.572 1.00 81.38 194 ALA A O 1
ATOM 1481 N N . ASP A 1 195 ? 10.898 -4.167 -17.969 1.00 82.25 195 ASP A N 1
ATOM 1482 C CA . ASP A 1 195 ? 11.114 -4.859 -16.693 1.00 82.25 195 ASP A CA 1
ATOM 1483 C C . ASP A 1 195 ? 12.596 -5.264 -16.487 1.00 82.25 195 ASP A C 1
ATOM 1485 O O . ASP A 1 195 ? 13.331 -5.463 -17.460 1.00 82.25 195 ASP A O 1
ATOM 1489 N N . ILE A 1 196 ? 13.041 -5.365 -15.225 1.00 74.81 196 ILE A N 1
ATOM 1490 C CA . ILE A 1 196 ? 14.261 -6.105 -14.818 1.00 74.81 196 ILE A CA 1
ATOM 1491 C C . ILE A 1 196 ? 14.054 -6.808 -13.465 1.00 74.81 196 ILE A C 1
ATOM 1493 O O . ILE A 1 196 ? 13.477 -7.885 -13.430 1.00 74.81 196 ILE A O 1
ATOM 1497 N N . GLN A 1 197 ? 14.488 -6.210 -12.348 1.00 71.44 197 GLN A N 1
ATOM 1498 C CA . GLN A 1 197 ? 14.262 -6.721 -10.985 1.00 71.44 197 GLN A CA 1
ATOM 1499 C C . GLN A 1 197 ? 12.832 -6.441 -10.472 1.00 71.44 197 GLN A C 1
ATOM 1501 O O . GLN A 1 197 ? 12.421 -6.939 -9.429 1.00 71.44 197 GLN A O 1
ATOM 1506 N N . GLY A 1 198 ? 12.068 -5.646 -11.220 1.00 73.44 198 GLY A N 1
ATOM 1507 C CA . GLY A 1 198 ? 10.659 -5.362 -10.991 1.00 73.44 198 GLY A CA 1
ATOM 1508 C C . GLY A 1 198 ? 9.988 -4.848 -12.271 1.00 73.44 198 GLY A C 1
ATOM 1509 O O . GLY A 1 198 ? 10.683 -4.586 -13.264 1.00 73.44 198 GLY A O 1
ATOM 1510 N N . PRO A 1 199 ? 8.648 -4.710 -12.261 1.00 78.69 199 PRO A N 1
ATOM 1511 C CA . PRO A 1 199 ? 7.887 -4.222 -13.404 1.00 78.69 199 PRO A CA 1
ATOM 1512 C C . PRO A 1 199 ? 8.200 -2.752 -13.712 1.00 78.69 199 PRO A C 1
ATOM 1514 O O . PRO A 1 199 ? 8.365 -1.927 -12.805 1.00 78.69 199 PRO A O 1
ATOM 1517 N N . SER A 1 200 ? 8.235 -2.421 -15.002 1.00 83.31 200 SER A N 1
ATOM 1518 C CA . SER A 1 200 ? 8.469 -1.072 -15.519 1.00 83.31 200 SER A CA 1
ATOM 1519 C C . SER A 1 200 ? 7.491 -0.044 -14.944 1.00 83.31 200 SER A C 1
ATOM 1521 O O . SER A 1 200 ? 6.359 -0.370 -14.588 1.00 83.31 200 SER A O 1
ATOM 1523 N N . ALA A 1 201 ? 7.896 1.225 -14.867 1.00 84.69 201 ALA A N 1
ATOM 1524 C CA . ALA A 1 201 ? 7.048 2.307 -14.376 1.00 84.69 201 ALA A CA 1
ATOM 1525 C C . ALA A 1 201 ? 5.772 2.499 -15.210 1.00 84.69 201 ALA A C 1
ATOM 1527 O O . ALA A 1 201 ? 4.740 2.852 -14.627 1.00 84.69 201 ALA A O 1
ATOM 1528 N N . LEU A 1 202 ? 5.840 2.235 -16.521 1.00 86.88 202 LEU A N 1
ATOM 1529 C CA . LEU A 1 202 ? 4.708 2.279 -17.443 1.00 86.88 202 LEU A CA 1
ATOM 1530 C C . LEU A 1 202 ? 3.733 1.117 -17.215 1.00 86.88 202 LEU A C 1
ATOM 1532 O O . LEU A 1 202 ? 2.559 1.377 -16.986 1.00 86.88 202 LEU A O 1
ATOM 1536 N N . SER A 1 203 ? 4.197 -0.139 -17.169 1.00 84.69 203 SER A N 1
ATOM 1537 C CA . SER A 1 203 ? 3.319 -1.318 -16.989 1.00 84.69 203 SER A CA 1
ATOM 1538 C C . SER A 1 203 ? 2.573 -1.355 -15.645 1.00 84.69 203 SER A C 1
ATOM 1540 O O . SER A 1 203 ? 1.667 -2.166 -15.453 1.00 84.69 203 SER A O 1
ATOM 1542 N N . ARG A 1 20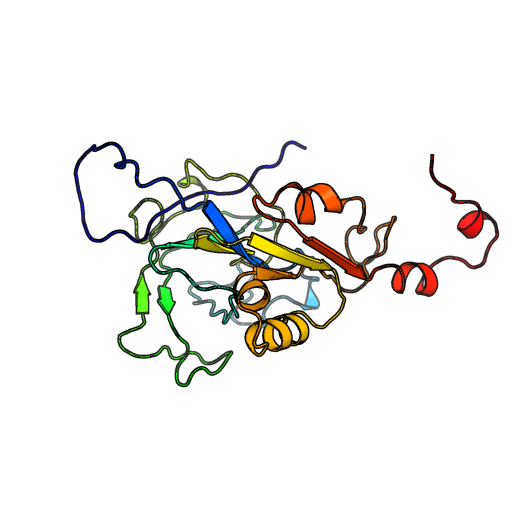4 ? 2.932 -0.460 -14.716 1.00 81.75 204 ARG A N 1
ATOM 1543 C CA . ARG A 1 204 ? 2.326 -0.310 -13.388 1.00 81.75 204 ARG A CA 1
ATOM 1544 C C . ARG A 1 204 ? 1.657 1.048 -13.134 1.00 81.75 204 ARG A C 1
ATOM 1546 O O . ARG A 1 204 ? 1.275 1.299 -11.989 1.00 81.75 204 ARG A O 1
ATOM 1553 N N . ILE A 1 205 ? 1.545 1.955 -14.112 1.00 83.50 205 ILE A N 1
ATOM 1554 C CA . ILE A 1 205 ? 1.023 3.313 -13.846 1.00 83.50 205 ILE A CA 1
ATOM 1555 C C . ILE A 1 205 ? -0.468 3.305 -13.481 1.00 83.50 205 ILE A C 1
ATOM 1557 O O . ILE A 1 205 ? -0.863 4.000 -12.542 1.00 83.50 205 ILE A O 1
ATOM 1561 N N . GLU A 1 206 ? -1.276 2.461 -14.123 1.00 83.69 206 GLU A N 1
ATOM 1562 C CA . GLU A 1 206 ? -2.698 2.296 -13.810 1.00 83.69 206 GLU A CA 1
ATOM 1563 C C . GLU A 1 206 ? -2.878 1.817 -12.374 1.00 83.69 206 GLU A C 1
ATOM 1565 O O . GLU A 1 206 ? -3.600 2.440 -11.599 1.00 83.69 206 GLU A O 1
ATOM 1570 N N . ARG A 1 207 ? -2.189 0.731 -12.003 1.00 78.69 207 ARG A N 1
ATOM 1571 C CA . ARG A 1 207 ? -2.249 0.153 -10.657 1.00 78.69 207 ARG A CA 1
ATOM 1572 C C . ARG A 1 207 ? -1.761 1.153 -9.621 1.00 78.69 207 ARG A C 1
ATOM 1574 O O . ARG A 1 207 ? -2.486 1.455 -8.680 1.00 78.69 207 ARG A O 1
ATOM 1581 N N . ASP A 1 208 ? -0.542 1.653 -9.788 1.00 80.06 208 ASP A N 1
ATOM 1582 C CA . ASP A 1 208 ? 0.110 2.427 -8.742 1.00 80.06 208 ASP A CA 1
ATOM 1583 C C . ASP A 1 208 ? -0.510 3.803 -8.570 1.00 80.06 208 ASP A C 1
ATOM 1585 O O . ASP A 1 208 ? -0.547 4.263 -7.441 1.00 80.06 208 ASP A O 1
ATOM 1589 N N . VAL A 1 209 ? -0.952 4.456 -9.651 1.00 81.31 209 VAL A N 1
ATOM 1590 C CA . VAL A 1 209 ? -1.387 5.861 -9.632 1.00 81.31 209 VAL A CA 1
ATOM 1591 C C . VAL A 1 209 ? -2.875 5.994 -9.914 1.00 81.31 209 VAL A C 1
ATOM 1593 O O . VAL A 1 209 ? -3.619 6.510 -9.084 1.00 81.31 209 VAL A O 1
ATOM 1596 N N . LEU A 1 210 ? -3.325 5.531 -11.081 1.00 83.44 210 LEU A N 1
ATOM 1597 C CA . LEU A 1 210 ? -4.663 5.859 -11.586 1.00 83.44 210 LEU A CA 1
ATOM 1598 C C . LEU A 1 210 ? -5.786 5.085 -10.871 1.00 83.44 210 LEU A C 1
ATOM 1600 O O . LEU A 1 210 ? -6.940 5.508 -10.912 1.00 83.44 210 LEU A O 1
ATOM 1604 N N . SER A 1 211 ? -5.467 3.972 -10.201 1.00 78.94 211 SER A N 1
ATOM 1605 C CA . SER A 1 211 ? -6.442 3.153 -9.470 1.00 78.94 211 SER A CA 1
ATOM 1606 C C . SER A 1 211 ? -6.789 3.689 -8.076 1.00 78.94 211 SER A C 1
ATOM 1608 O O . SER A 1 211 ? -7.820 3.304 -7.513 1.00 78.94 211 SER A O 1
ATOM 1610 N N . TYR A 1 212 ? -5.969 4.586 -7.515 1.00 75.00 212 TYR A N 1
ATOM 1611 C CA . TYR A 1 212 ? -6.188 5.118 -6.172 1.00 75.00 212 TYR A CA 1
ATOM 1612 C C . TYR A 1 212 ? -7.112 6.342 -6.198 1.00 75.00 212 TYR A C 1
ATOM 1614 O O . TYR A 1 212 ? -6.732 7.400 -6.709 1.00 75.00 212 TYR A O 1
ATOM 1622 N N . PRO A 1 213 ? -8.314 6.263 -5.592 1.00 68.19 213 PRO A N 1
ATOM 1623 C CA . PRO A 1 213 ? -9.155 7.439 -5.443 1.00 68.19 213 PRO A CA 1
ATOM 1624 C C . PRO A 1 213 ? -8.443 8.470 -4.559 1.00 68.19 213 PRO A C 1
ATOM 1626 O O . PRO A 1 213 ? -7.834 8.123 -3.547 1.00 68.19 213 PRO A O 1
ATOM 1629 N N . SER A 1 214 ? -8.591 9.751 -4.900 1.00 77.50 214 SER A N 1
ATOM 1630 C CA . SER A 1 214 ? -7.984 10.896 -4.193 1.00 77.50 214 SER A CA 1
ATOM 1631 C C . SER A 1 214 ? -6.487 11.135 -4.434 1.00 77.50 214 SER A C 1
ATOM 1633 O O . SER A 1 214 ? -5.933 12.040 -3.813 1.00 77.50 214 SER A O 1
ATOM 1635 N N . VAL A 1 215 ? -5.814 10.404 -5.334 1.00 84.06 215 VAL A N 1
ATOM 1636 C CA . VAL A 1 215 ? -4.480 10.830 -5.802 1.00 84.06 215 VAL A CA 1
ATOM 1637 C C . VAL A 1 215 ? -4.639 12.066 -6.685 1.00 84.06 215 VAL A C 1
ATOM 1639 O O . VAL A 1 215 ? -5.228 12.012 -7.762 1.00 84.06 215 VAL A O 1
ATOM 1642 N N . ARG A 1 216 ? -4.127 13.201 -6.202 1.00 83.69 216 ARG A N 1
ATOM 1643 C CA . ARG A 1 216 ? -4.210 14.514 -6.866 1.00 83.69 216 ARG A CA 1
ATOM 1644 C C . ARG A 1 216 ? -2.868 14.993 -7.417 1.00 83.69 216 ARG A C 1
ATOM 1646 O O . ARG A 1 216 ? -2.836 15.831 -8.315 1.00 83.69 216 ARG A O 1
ATOM 1653 N N . TYR A 1 217 ? -1.772 14.470 -6.879 1.00 86.25 217 TYR A N 1
ATOM 1654 C CA . TYR A 1 217 ? -0.410 14.866 -7.221 1.00 86.25 217 TYR A CA 1
ATOM 1655 C C . TYR A 1 217 ? 0.468 13.629 -7.384 1.00 86.25 217 TYR A C 1
ATOM 1657 O O . TYR A 1 217 ? 0.319 12.666 -6.632 1.00 86.25 217 TYR A O 1
ATOM 1665 N N . VAL A 1 218 ? 1.410 13.679 -8.325 1.00 86.81 218 VAL A N 1
ATOM 1666 C CA . VAL A 1 218 ? 2.381 12.606 -8.566 1.00 86.81 218 VAL A CA 1
ATOM 1667 C C . VAL A 1 218 ? 3.767 13.221 -8.732 1.00 86.81 218 VAL A C 1
ATOM 1669 O O . VAL A 1 218 ? 3.956 14.108 -9.561 1.00 86.81 218 VAL A O 1
ATOM 1672 N N . ILE A 1 219 ? 4.735 12.739 -7.959 1.00 85.88 219 ILE A N 1
ATOM 1673 C CA . ILE A 1 219 ? 6.162 13.030 -8.124 1.00 85.88 219 ILE A CA 1
ATOM 1674 C C . ILE A 1 219 ? 6.823 11.765 -8.671 1.00 85.88 219 ILE A C 1
ATOM 1676 O O . ILE A 1 219 ? 6.756 10.709 -8.040 1.00 85.88 219 ILE A O 1
ATOM 1680 N N . VAL A 1 220 ? 7.461 11.872 -9.837 1.00 83.75 220 VAL A N 1
ATOM 1681 C CA . VAL A 1 220 ? 8.141 10.759 -10.515 1.00 83.75 220 VAL A CA 1
ATOM 1682 C C . VAL A 1 220 ? 9.644 11.015 -10.534 1.00 83.75 220 VAL A C 1
ATOM 1684 O O . VAL A 1 220 ? 10.088 12.062 -10.998 1.00 83.75 220 VAL A O 1
ATOM 1687 N N . PHE A 1 221 ? 10.423 10.045 -10.057 1.00 82.25 221 PHE A N 1
ATOM 1688 C CA . PHE A 1 221 ? 11.876 10.009 -10.188 1.00 82.25 221 PHE A CA 1
ATOM 1689 C C . PHE A 1 221 ? 12.319 8.582 -10.534 1.00 82.25 221 PHE A C 1
ATOM 1691 O O . PHE A 1 221 ? 12.614 7.766 -9.660 1.00 82.25 221 PHE A O 1
ATOM 1698 N N . GLU A 1 222 ? 12.318 8.308 -11.835 1.00 81.56 222 GLU A N 1
ATOM 1699 C CA . GLU A 1 222 ? 12.692 7.046 -12.488 1.00 81.56 222 GLU A CA 1
ATOM 1700 C C . GLU A 1 222 ? 13.774 7.354 -13.555 1.00 81.56 222 GLU A C 1
ATOM 1702 O O . GLU A 1 222 ? 14.151 8.516 -13.728 1.00 81.56 222 GLU A O 1
ATOM 1707 N N . GLY A 1 223 ? 14.298 6.355 -14.275 1.00 81.19 223 GLY A N 1
ATOM 1708 C CA . GLY A 1 223 ? 15.249 6.568 -15.385 1.00 81.19 223 GLY A CA 1
ATOM 1709 C C . GLY A 1 223 ? 16.726 6.294 -15.068 1.00 81.19 223 GLY A C 1
ATOM 1710 O O . GLY A 1 223 ? 17.515 6.044 -15.975 1.00 81.19 223 GLY A O 1
ATOM 1711 N N . ILE A 1 224 ? 17.126 6.286 -13.789 1.00 85.44 224 ILE A N 1
ATOM 1712 C CA . ILE A 1 224 ? 18.525 6.001 -13.400 1.00 85.44 224 ILE A CA 1
ATOM 1713 C C . ILE A 1 224 ? 18.926 4.574 -13.792 1.00 85.44 224 ILE A C 1
ATOM 1715 O O . ILE A 1 224 ? 20.029 4.358 -14.292 1.00 85.44 224 ILE A O 1
ATOM 1719 N N . ASN A 1 225 ? 18.034 3.602 -13.579 1.00 83.75 225 ASN A N 1
ATOM 1720 C CA . ASN A 1 225 ? 18.307 2.214 -13.945 1.00 83.75 225 ASN A CA 1
ATOM 1721 C C . ASN A 1 225 ? 18.285 2.038 -15.469 1.00 83.75 225 ASN A C 1
ATOM 1723 O O . ASN A 1 225 ? 19.102 1.286 -15.980 1.00 83.75 225 ASN A O 1
ATOM 1727 N N . ASP A 1 226 ? 17.430 2.765 -16.199 1.00 84.06 226 ASP A N 1
ATOM 1728 C CA . ASP A 1 226 ? 17.395 2.762 -17.666 1.00 84.06 226 ASP A CA 1
ATOM 1729 C C . ASP A 1 226 ? 18.760 3.146 -18.250 1.00 84.06 226 ASP A C 1
ATOM 1731 O O . ASP A 1 226 ? 19.291 2.410 -19.073 1.00 84.06 226 ASP A O 1
ATOM 1735 N N . ILE A 1 227 ? 19.382 4.221 -17.751 1.00 82.75 227 ILE A N 1
ATOM 1736 C CA . ILE A 1 227 ? 20.747 4.617 -18.145 1.00 82.75 227 ILE A CA 1
ATOM 1737 C C . ILE A 1 227 ? 21.782 3.574 -17.692 1.00 82.75 227 ILE A C 1
ATOM 1739 O O . ILE A 1 227 ? 22.712 3.263 -18.430 1.00 82.75 227 ILE A O 1
ATOM 1743 N N . GLY A 1 228 ? 21.646 3.049 -16.471 1.00 81.62 228 GLY A N 1
ATOM 1744 C CA . GLY A 1 228 ? 22.636 2.159 -15.860 1.00 81.62 228 GLY A CA 1
ATOM 1745 C C . GLY A 1 228 ? 22.689 0.733 -16.420 1.00 81.62 228 GLY A C 1
ATOM 1746 O O . GLY A 1 228 ? 23.701 0.065 -16.213 1.00 81.62 228 GLY A O 1
ATOM 1747 N N . VAL A 1 229 ? 21.632 0.255 -17.093 1.00 78.06 229 VAL A N 1
ATOM 1748 C CA . VAL A 1 229 ? 21.551 -1.127 -17.620 1.00 78.06 229 VAL A CA 1
ATOM 1749 C C . VAL A 1 229 ? 21.163 -1.231 -19.102 1.00 78.06 229 VAL A C 1
ATOM 1751 O O . VAL A 1 229 ? 21.046 -2.346 -19.609 1.00 78.06 229 VAL A O 1
ATOM 1754 N N . ALA A 1 230 ? 20.938 -0.118 -19.809 1.00 76.25 230 ALA A N 1
ATOM 1755 C CA . ALA A 1 230 ? 20.739 -0.152 -21.259 1.00 76.25 230 ALA A CA 1
ATOM 1756 C C . ALA A 1 230 ? 22.027 -0.544 -22.003 1.00 76.25 230 ALA A C 1
ATOM 1758 O O . ALA A 1 230 ? 23.140 -0.237 -21.568 1.00 76.25 230 ALA A O 1
ATOM 1759 N N . GLY A 1 231 ? 21.865 -1.198 -23.156 1.00 76.62 231 GLY A N 1
ATOM 1760 C CA . GLY A 1 231 ? 22.964 -1.415 -24.088 1.00 76.62 231 GLY A CA 1
ATOM 1761 C C . GLY A 1 231 ? 23.457 -0.088 -24.670 1.00 76.62 231 GLY A C 1
ATOM 1762 O O . GLY A 1 231 ? 22.686 0.849 -24.879 1.00 76.62 231 GLY A O 1
ATOM 1763 N N . THR A 1 232 ? 24.761 0.006 -24.925 1.00 81.56 232 THR A N 1
ATOM 1764 C CA . THR A 1 232 ? 25.381 1.178 -25.570 1.00 81.56 232 THR A CA 1
ATOM 1765 C C . THR A 1 232 ? 25.323 1.116 -27.098 1.00 81.56 232 THR A C 1
ATOM 1767 O O . THR A 1 232 ? 25.822 2.015 -27.776 1.00 81.56 232 THR A O 1
ATOM 1770 N N . ASP A 1 233 ? 24.727 0.063 -27.648 1.00 82.25 233 ASP A N 1
ATOM 1771 C CA . ASP A 1 233 ? 24.599 -0.198 -29.075 1.00 82.25 233 ASP A CA 1
ATOM 1772 C C . ASP A 1 233 ? 23.503 0.663 -29.750 1.00 82.25 233 ASP A C 1
ATOM 1774 O O . ASP A 1 233 ? 22.629 1.217 -29.073 1.00 82.25 233 ASP A O 1
ATOM 1778 N N . PRO A 1 234 ? 23.525 0.794 -31.091 1.00 79.50 234 PRO A N 1
ATOM 1779 C CA . PRO A 1 234 ? 22.519 1.566 -31.814 1.00 79.50 234 PRO A CA 1
ATOM 1780 C C . PRO A 1 234 ? 21.097 0.993 -31.750 1.00 79.50 234 PRO A C 1
ATOM 1782 O O . PRO A 1 234 ? 20.159 1.779 -31.848 1.00 79.50 234 PRO A O 1
ATOM 1785 N N . GLU A 1 235 ? 20.904 -0.321 -31.579 1.00 77.69 235 GLU A N 1
ATOM 1786 C CA . GLU A 1 235 ? 19.556 -0.909 -31.504 1.00 77.69 235 GLU A CA 1
ATOM 1787 C C . GLU A 1 235 ? 18.866 -0.462 -30.208 1.00 77.69 235 GLU A C 1
ATOM 1789 O O . GLU A 1 235 ? 17.767 0.098 -30.262 1.00 77.69 235 GLU A O 1
ATOM 1794 N N . SER A 1 236 ? 19.571 -0.557 -29.074 1.00 73.12 236 SER A N 1
ATOM 1795 C CA . SER A 1 236 ? 19.158 -0.042 -27.758 1.00 73.12 236 SER A CA 1
ATOM 1796 C C . SER A 1 236 ? 18.823 1.456 -27.764 1.00 73.12 236 SER A C 1
ATOM 1798 O O . SER A 1 236 ? 17.967 1.893 -26.997 1.00 73.12 236 SER A O 1
ATOM 1800 N N . GLN A 1 237 ? 19.465 2.252 -28.627 1.00 67.81 237 GLN A N 1
ATOM 1801 C CA . GLN A 1 237 ? 19.184 3.689 -28.789 1.00 67.81 237 GLN A CA 1
ATOM 1802 C C . GLN A 1 237 ? 18.064 3.983 -29.800 1.00 67.81 237 GLN A C 1
ATOM 1804 O O . GLN A 1 237 ? 17.409 5.020 -29.709 1.00 67.81 237 GLN A O 1
ATOM 1809 N N . SER A 1 238 ? 17.839 3.084 -30.761 1.00 69.19 238 SER A N 1
ATOM 1810 C CA . SER A 1 238 ? 16.792 3.200 -31.785 1.00 69.19 238 SER A CA 1
ATOM 1811 C C . SER A 1 238 ? 15.406 2.759 -31.311 1.00 69.19 238 SER A C 1
ATOM 1813 O O . SER A 1 238 ? 14.433 2.951 -32.038 1.00 69.19 238 SER A O 1
ATOM 1815 N N . PHE A 1 239 ? 15.309 2.207 -30.096 1.00 64.38 239 PHE A N 1
ATOM 1816 C CA . PHE A 1 239 ? 14.069 1.774 -29.448 1.00 64.38 239 PHE A CA 1
ATOM 1817 C C . PHE A 1 239 ? 13.212 2.977 -28.992 1.00 64.38 239 PHE A C 1
ATOM 1819 O O . PHE A 1 239 ? 12.937 3.191 -27.809 1.00 64.38 239 PHE A O 1
ATOM 1826 N N . LEU A 1 240 ? 12.809 3.795 -29.964 1.00 55.34 240 LEU A N 1
ATOM 1827 C CA . LEU A 1 240 ? 11.742 4.781 -29.855 1.00 55.34 240 LEU A CA 1
ATOM 1828 C C . LEU A 1 240 ? 10.409 4.042 -30.017 1.00 55.34 240 LEU A C 1
ATOM 1830 O O . LEU A 1 240 ? 10.247 3.246 -30.937 1.00 55.34 240 LEU A O 1
ATOM 1834 N N . TYR A 1 241 ? 9.479 4.283 -29.098 1.00 55.88 241 TYR A N 1
ATOM 1835 C CA . TYR A 1 241 ? 8.234 3.525 -29.001 1.00 55.88 241 TYR A CA 1
ATOM 1836 C C . TYR A 1 241 ? 7.126 4.170 -29.850 1.00 55.88 241 TYR A C 1
ATOM 1838 O O . TYR A 1 241 ? 6.880 5.373 -29.722 1.00 55.88 241 TYR A O 1
ATOM 1846 N N . GLU A 1 242 ? 6.463 3.348 -30.671 1.00 43.50 242 GLU A N 1
ATOM 1847 C CA . GLU A 1 242 ? 5.093 3.572 -31.171 1.00 43.50 242 GLU A CA 1
ATOM 1848 C C . GLU A 1 242 ? 4.049 3.144 -30.120 1.00 43.50 242 GLU A C 1
ATOM 1850 O O . GLU A 1 242 ? 4.344 2.200 -29.347 1.00 43.50 242 GLU A O 1
#

Mean predicted aligned error: 10.82 Å